Protein AF-A0A423UL91-F1 (afdb_monomer_lite)

pLDDT: mean 79.17, std 18.49, range [29.64, 96.56]

Organism: NCBI:txid1335613

Structure (mmCIF, N/CA/C/O backbone):
data_AF-A0A423UL91-F1
#
_entry.id   AF-A0A423UL91-F1
#
loop_
_atom_site.group_PDB
_atom_site.id
_atom_site.type_symbol
_atom_site.label_atom_id
_atom_site.label_alt_id
_atom_site.label_comp_id
_atom_site.label_asym_id
_atom_site.label_entity_id
_atom_site.label_seq_id
_atom_site.pdbx_PDB_ins_code
_atom_site.Cartn_x
_atom_site.Cartn_y
_atom_site.Cartn_z
_atom_site.occupancy
_atom_site.B_iso_or_equiv
_atom_site.auth_seq_id
_atom_site.auth_comp_id
_atom_site.auth_asym_id
_atom_site.auth_atom_id
_atom_site.pdbx_PDB_model_num
ATOM 1 N N . MET A 1 1 ? -7.892 -17.188 18.163 1.00 61.88 1 MET A N 1
ATOM 2 C CA . MET A 1 1 ? -7.511 -18.584 18.476 1.00 61.88 1 MET A CA 1
ATOM 3 C C . MET A 1 1 ? -8.102 -19.574 17.477 1.00 61.88 1 MET A C 1
ATOM 5 O O . MET A 1 1 ? -7.339 -19.988 16.623 1.00 61.88 1 MET A O 1
ATOM 9 N N . CYS A 1 2 ? -9.412 -19.861 17.445 1.00 72.69 2 CYS A N 1
ATOM 10 C CA . CYS A 1 2 ? -9.978 -20.831 16.480 1.00 72.69 2 CYS A CA 1
ATOM 11 C C . CYS A 1 2 ? -9.651 -20.527 15.004 1.00 72.69 2 CYS A C 1
ATOM 13 O O . CYS A 1 2 ? -9.356 -21.438 14.248 1.00 72.69 2 CYS A O 1
ATOM 15 N N . ILE A 1 3 ? -9.631 -19.248 14.612 1.00 70.00 3 ILE A N 1
ATOM 16 C CA . ILE A 1 3 ? -9.281 -18.826 13.241 1.00 70.00 3 ILE A CA 1
ATOM 17 C C . ILE A 1 3 ? -7.793 -19.054 12.931 1.00 70.00 3 ILE A C 1
ATOM 19 O O . ILE A 1 3 ? -7.460 -19.467 11.831 1.00 70.00 3 ILE A O 1
ATOM 23 N N . TYR A 1 4 ? -6.901 -18.843 13.905 1.00 73.12 4 TYR A N 1
ATOM 24 C CA . TYR A 1 4 ? -5.476 -19.153 13.745 1.00 73.12 4 TYR A CA 1
ATOM 25 C C . TYR A 1 4 ? -5.257 -20.665 13.629 1.00 73.12 4 TYR A C 1
ATOM 27 O O . TYR A 1 4 ? -4.512 -21.114 12.774 1.00 73.12 4 TYR A O 1
ATOM 35 N N . ILE A 1 5 ? -5.972 -21.456 14.434 1.00 76.88 5 ILE A N 1
ATOM 36 C CA . ILE A 1 5 ? -5.947 -22.920 14.333 1.00 76.88 5 ILE A CA 1
ATOM 37 C C . ILE A 1 5 ? -6.467 -23.365 12.958 1.00 76.88 5 ILE A C 1
ATOM 39 O O . ILE A 1 5 ? -5.829 -24.183 12.311 1.00 76.88 5 ILE A O 1
ATOM 43 N N . ALA A 1 6 ? -7.570 -22.789 12.472 1.00 74.75 6 ALA A N 1
ATOM 44 C CA . ALA A 1 6 ? -8.092 -23.072 11.136 1.00 74.75 6 ALA A CA 1
ATOM 45 C C . ALA A 1 6 ? -7.091 -22.700 10.027 1.00 74.75 6 ALA A C 1
ATOM 47 O O . ALA A 1 6 ? -6.915 -23.477 9.095 1.00 74.75 6 ALA A O 1
ATOM 48 N N . HIS A 1 7 ? -6.393 -21.564 10.152 1.00 75.88 7 HIS A N 1
ATOM 49 C CA . HIS A 1 7 ? -5.311 -21.170 9.240 1.00 75.88 7 HIS A CA 1
ATOM 50 C C . HIS A 1 7 ? -4.178 -22.196 9.218 1.00 75.88 7 HIS A C 1
ATOM 52 O O . HIS A 1 7 ? -3.769 -22.626 8.143 1.00 75.88 7 HIS A O 1
ATOM 58 N N . VAL A 1 8 ? -3.704 -22.626 10.391 1.00 79.88 8 VAL A N 1
ATOM 59 C CA . VAL A 1 8 ? -2.646 -23.643 10.514 1.00 79.88 8 VAL A CA 1
ATOM 60 C C . VAL A 1 8 ? -3.086 -24.968 9.888 1.00 79.88 8 VAL A C 1
ATOM 62 O O . VAL A 1 8 ? -2.320 -25.580 9.152 1.00 79.88 8 VAL A O 1
ATOM 65 N N . LEU A 1 9 ? -4.330 -25.391 10.130 1.00 79.25 9 LEU A N 1
ATOM 66 C CA . LEU A 1 9 ? -4.884 -26.617 9.549 1.00 79.25 9 LEU A CA 1
ATOM 67 C C . LEU A 1 9 ? -5.036 -26.528 8.024 1.00 79.25 9 LEU A C 1
ATOM 69 O O . LEU A 1 9 ? -4.831 -27.523 7.339 1.00 79.25 9 LEU A O 1
ATOM 73 N N . TRP A 1 10 ? -5.384 -25.353 7.496 1.00 78.38 10 TRP A N 1
ATOM 74 C CA . TRP A 1 10 ? -5.575 -25.134 6.061 1.00 78.38 10 TRP A CA 1
ATOM 75 C C . TRP A 1 10 ? -4.256 -25.014 5.294 1.00 78.38 10 TRP A C 1
ATOM 77 O O . TRP A 1 10 ? -4.109 -25.572 4.211 1.00 78.38 10 TRP A O 1
ATOM 87 N N . THR A 1 11 ? -3.295 -24.269 5.842 1.00 74.38 11 THR A N 1
ATOM 88 C CA . THR A 1 11 ? -2.022 -23.968 5.169 1.00 74.38 11 THR A CA 1
ATOM 89 C C . THR A 1 11 ? -0.921 -24.979 5.477 1.00 74.38 11 THR A C 1
ATOM 91 O O . THR A 1 11 ? 0.108 -24.979 4.807 1.00 74.38 11 THR A O 1
ATOM 94 N N . GLY A 1 12 ? -1.105 -25.823 6.499 1.00 75.38 12 GLY A N 1
ATOM 95 C CA . GLY A 1 12 ? -0.074 -26.738 6.990 1.00 75.38 12 GLY A CA 1
ATOM 96 C C . GLY A 1 12 ? 1.122 -26.029 7.637 1.00 75.38 12 GLY A C 1
ATOM 97 O O . GLY A 1 12 ? 2.131 -26.672 7.919 1.00 75.38 12 GLY A O 1
ATOM 98 N N . GLY A 1 13 ? 1.035 -24.713 7.864 1.00 75.94 13 GLY A N 1
ATOM 99 C CA . GLY A 1 13 ? 2.128 -23.885 8.357 1.00 75.94 13 GLY A CA 1
ATOM 100 C C . GLY A 1 13 ? 1.708 -22.964 9.499 1.00 75.94 13 GLY A C 1
ATOM 101 O O . GLY A 1 13 ? 0.576 -22.497 9.581 1.00 75.94 13 GLY A O 1
ATOM 102 N N . PHE A 1 14 ? 2.657 -22.671 10.389 1.00 79.69 14 PHE A N 1
ATOM 103 C CA . PHE A 1 14 ? 2.467 -21.712 11.486 1.00 79.69 14 PHE A CA 1
ATOM 104 C C . PHE A 1 14 ? 2.704 -20.258 11.062 1.00 79.69 14 PHE A C 1
ATOM 106 O O . PHE A 1 14 ? 2.400 -19.336 11.815 1.00 79.69 14 PHE A O 1
ATOM 113 N N . ALA A 1 15 ? 3.266 -20.048 9.871 1.00 86.00 15 ALA A N 1
ATOM 114 C CA . ALA A 1 15 ? 3.573 -18.723 9.371 1.00 86.00 15 ALA A CA 1
ATOM 115 C C . ALA A 1 15 ? 2.305 -17.999 8.903 1.00 86.00 15 ALA A C 1
ATOM 117 O O . ALA A 1 15 ? 1.508 -18.536 8.129 1.00 86.00 15 ALA A O 1
ATOM 118 N N . LEU A 1 16 ? 2.128 -16.764 9.367 1.00 87.00 16 LEU A N 1
ATOM 119 C CA . LEU A 1 16 ? 1.079 -15.887 8.867 1.00 87.00 16 LEU A CA 1
ATOM 120 C C . LEU A 1 16 ? 1.549 -15.199 7.593 1.00 87.00 16 LEU A C 1
ATOM 122 O O . LEU A 1 16 ? 2.640 -14.630 7.551 1.00 87.00 16 LEU A O 1
ATOM 126 N N . ASP A 1 17 ? 0.702 -15.215 6.571 1.00 89.44 17 ASP A N 1
ATOM 127 C CA . ASP A 1 17 ? 0.819 -14.303 5.439 1.00 89.44 17 ASP A CA 1
ATOM 128 C C . ASP A 1 17 ? 0.303 -12.894 5.804 1.00 89.44 17 ASP A C 1
ATOM 130 O O . ASP A 1 17 ? -0.285 -12.665 6.868 1.00 89.44 17 ASP A O 1
ATOM 134 N N . VAL A 1 18 ? 0.526 -11.931 4.905 1.00 91.12 18 VAL A N 1
ATOM 135 C CA . VAL A 1 18 ? 0.136 -10.520 5.078 1.00 91.12 18 VAL A CA 1
ATOM 136 C C . VAL A 1 18 ? -1.365 -10.358 5.336 1.00 91.12 18 VAL A C 1
ATOM 138 O O . VAL A 1 18 ? -1.757 -9.611 6.237 1.00 91.12 18 VAL A O 1
ATOM 141 N N . SER A 1 19 ? -2.206 -11.071 4.586 1.00 91.12 19 SER A N 1
ATOM 142 C CA . SER A 1 19 ? -3.665 -10.972 4.683 1.00 91.12 19 SER A CA 1
ATOM 143 C C . SER A 1 19 ? -4.168 -11.580 5.989 1.00 91.12 19 SER A C 1
ATOM 145 O O . SER A 1 19 ? -4.982 -10.977 6.688 1.00 91.12 19 SER A O 1
ATOM 147 N N . SER A 1 20 ? -3.637 -12.742 6.365 1.00 90.25 20 SER A N 1
ATOM 148 C CA . SER A 1 20 ? -3.963 -13.425 7.616 1.00 90.25 20 SER A CA 1
ATOM 149 C C . SER A 1 20 ? -3.543 -12.603 8.836 1.00 90.25 20 SER A C 1
ATOM 151 O O . SER A 1 20 ? -4.322 -12.461 9.782 1.00 90.25 20 SER A O 1
ATOM 153 N N . CYS A 1 21 ? -2.355 -11.986 8.798 1.00 93.31 21 CYS A N 1
ATOM 154 C CA . CYS A 1 21 ? -1.896 -11.056 9.830 1.00 93.31 21 CYS A CA 1
ATOM 155 C C . CYS A 1 21 ? -2.853 -9.860 9.967 1.00 93.31 21 CYS A C 1
ATOM 157 O O . CYS A 1 21 ? -3.345 -9.594 11.065 1.00 93.31 21 CYS A O 1
ATOM 159 N N . PHE A 1 22 ? -3.203 -9.208 8.852 1.00 94.94 22 PHE A N 1
ATOM 160 C CA . PHE A 1 22 ? -4.168 -8.107 8.832 1.00 94.94 22 PHE A CA 1
ATOM 161 C C . PHE A 1 22 ? -5.526 -8.508 9.430 1.00 94.94 22 PHE A C 1
ATOM 163 O O . PHE A 1 22 ? -6.044 -7.820 10.313 1.00 94.94 22 PHE A O 1
ATOM 170 N N . CYS A 1 23 ? -6.097 -9.630 8.986 1.00 93.12 23 CYS A N 1
ATOM 171 C CA . CYS A 1 23 ? -7.409 -10.099 9.426 1.00 93.12 23 CYS A CA 1
ATOM 172 C C . CYS A 1 23 ? -7.435 -10.428 10.923 1.00 93.12 23 CYS A C 1
ATOM 174 O O . CYS A 1 23 ? -8.368 -10.035 11.626 1.00 93.12 23 CYS A O 1
ATOM 176 N N . LEU A 1 24 ? -6.413 -11.119 11.439 1.00 92.38 24 LEU A N 1
ATOM 177 C CA . LEU A 1 24 ? -6.330 -11.449 12.863 1.00 92.38 24 LEU A CA 1
ATOM 178 C C . LEU A 1 24 ? -6.154 -10.193 13.730 1.00 92.38 24 LEU A C 1
ATOM 180 O O . LEU A 1 24 ? -6.837 -10.069 14.748 1.00 92.38 24 LEU A O 1
ATOM 184 N N . SER A 1 25 ? -5.315 -9.241 13.307 1.00 94.00 25 SER A N 1
ATOM 185 C CA . SER A 1 25 ? -5.171 -7.937 13.965 1.00 94.00 25 SER A CA 1
ATOM 186 C C . SER A 1 25 ? -6.475 -7.137 13.966 1.00 94.00 25 SER A C 1
ATOM 188 O O . SER A 1 25 ? -6.860 -6.574 14.992 1.00 94.00 25 SER A O 1
ATOM 190 N N . LEU A 1 26 ? -7.202 -7.124 12.846 1.00 93.25 26 LEU A N 1
ATOM 191 C CA . LEU A 1 26 ? -8.495 -6.452 12.754 1.00 93.25 26 LEU A CA 1
ATOM 192 C C . LEU A 1 26 ? -9.515 -7.072 13.719 1.00 93.25 26 LEU A C 1
ATOM 194 O O . LEU A 1 26 ? -10.191 -6.349 14.449 1.00 93.25 26 LEU A O 1
ATOM 198 N N . LEU A 1 27 ? -9.603 -8.404 13.761 1.00 90.75 27 LEU A N 1
ATOM 199 C CA . LEU A 1 27 ? -10.503 -9.133 14.660 1.00 90.75 27 LEU A CA 1
ATOM 200 C C . LEU A 1 27 ? -10.192 -8.886 16.137 1.00 90.75 27 LEU A C 1
ATOM 202 O O . LEU A 1 27 ? -11.117 -8.770 16.943 1.00 90.75 27 LEU A O 1
ATOM 206 N N . LEU A 1 28 ? -8.909 -8.790 16.489 1.00 90.69 28 LEU A N 1
ATOM 207 C CA . LEU A 1 28 ? -8.480 -8.415 17.833 1.00 90.69 28 LEU A CA 1
ATOM 208 C C . LEU A 1 28 ? -9.007 -7.022 18.210 1.00 90.69 28 LEU A C 1
ATOM 210 O O . LEU A 1 28 ? -9.570 -6.851 19.286 1.00 90.69 28 LEU A O 1
ATOM 214 N N . LEU A 1 29 ? -8.874 -6.041 17.313 1.00 89.38 29 LEU A N 1
ATOM 215 C CA . LEU A 1 29 ? -9.295 -4.658 17.567 1.00 89.38 29 LEU A CA 1
ATOM 216 C C . LEU A 1 29 ? -10.815 -4.445 17.473 1.00 89.38 29 LEU A C 1
ATOM 218 O O . LEU A 1 29 ? -11.324 -3.461 18.004 1.00 89.38 29 LEU A O 1
ATOM 222 N N . LEU A 1 30 ? -11.544 -5.344 16.806 1.00 86.88 30 LEU A N 1
ATOM 223 C CA . LEU A 1 30 ? -13.009 -5.330 16.723 1.00 86.88 30 LEU A CA 1
ATOM 224 C C . LEU A 1 30 ? -13.690 -5.749 18.033 1.00 86.88 30 LEU A C 1
ATOM 226 O O . LEU A 1 30 ? -14.832 -5.354 18.294 1.00 86.88 30 LEU A O 1
ATOM 230 N N . LYS A 1 31 ? -13.038 -6.590 18.842 1.00 73.56 31 LYS A N 1
ATOM 231 C CA . LYS A 1 31 ? -13.633 -7.118 20.071 1.00 73.56 31 LYS A CA 1
ATOM 232 C C . LYS A 1 31 ? -13.771 -6.030 21.137 1.00 73.56 31 LYS A C 1
ATOM 234 O O . LYS A 1 31 ? -12.844 -5.280 21.422 1.00 73.56 31 LYS A O 1
ATOM 239 N N . LYS A 1 32 ? -14.929 -6.016 21.809 1.00 63.62 32 LYS A N 1
ATOM 240 C CA . LYS A 1 32 ? -15.092 -5.286 23.074 1.00 63.62 32 LYS A CA 1
ATOM 241 C C . LYS A 1 32 ? -14.195 -5.940 24.121 1.00 63.62 32 LYS A C 1
ATOM 243 O O . LYS A 1 32 ? -14.393 -7.125 24.398 1.00 63.62 32 LYS A O 1
ATOM 248 N N . ARG A 1 33 ? -13.289 -5.161 24.723 1.00 65.44 33 ARG A N 1
ATOM 249 C CA . ARG A 1 33 ? -12.325 -5.575 25.766 1.00 65.44 33 ARG A CA 1
ATOM 250 C C . ARG A 1 33 ? -13.000 -5.985 27.077 1.00 65.44 33 ARG A C 1
ATOM 252 O O . ARG A 1 33 ? -12.859 -5.332 28.103 1.00 65.44 33 ARG A O 1
ATOM 259 N N . LYS A 1 34 ? -13.807 -7.040 27.043 1.00 64.25 34 LYS A N 1
ATOM 260 C CA . LYS A 1 34 ? -14.423 -7.631 28.236 1.00 64.25 34 LYS A CA 1
ATOM 261 C C . LYS A 1 34 ? -13.565 -8.753 28.828 1.00 64.25 34 LYS A C 1
ATOM 263 O O . LYS A 1 34 ? -13.846 -9.183 29.937 1.00 64.25 34 LYS A O 1
ATOM 268 N N . GLN A 1 35 ? -12.566 -9.248 28.092 1.00 75.25 35 GLN A N 1
ATOM 269 C CA . GLN A 1 35 ? -11.741 -10.402 28.463 1.00 75.25 35 GLN A CA 1
ATOM 270 C C . GLN A 1 35 ? -10.252 -10.091 28.249 1.00 75.25 35 GLN A C 1
ATOM 272 O O . GLN A 1 35 ? -9.614 -10.651 27.359 1.00 75.25 35 GLN A O 1
ATOM 277 N N . GLU A 1 36 ? -9.697 -9.206 29.080 1.00 79.25 36 GLU A N 1
ATOM 278 C CA . GLU A 1 36 ? -8.341 -8.656 28.915 1.00 79.25 36 GLU A CA 1
ATOM 279 C C . GLU A 1 36 ? -7.250 -9.727 28.758 1.00 79.25 36 GLU A C 1
ATOM 281 O O . GLU A 1 36 ? -6.373 -9.591 27.910 1.00 79.25 36 GLU A O 1
ATOM 286 N N . VAL A 1 37 ? -7.334 -10.834 29.505 1.00 84.56 37 VAL A N 1
ATOM 287 C CA . VAL A 1 37 ? -6.361 -11.939 29.419 1.00 84.56 37 VAL A CA 1
ATOM 288 C C . VAL A 1 37 ? -6.394 -12.621 28.048 1.00 84.56 37 VAL A C 1
ATOM 290 O O . VAL A 1 37 ? -5.350 -12.889 27.459 1.00 84.56 37 VAL A O 1
ATOM 293 N N . ILE A 1 38 ? -7.587 -12.885 27.510 1.00 85.62 38 ILE A N 1
ATOM 294 C CA . ILE A 1 38 ? -7.747 -13.537 26.203 1.00 85.62 38 ILE A CA 1
ATOM 295 C C . ILE A 1 38 ? -7.292 -12.597 25.084 1.00 85.62 38 ILE A C 1
ATOM 297 O O . ILE A 1 38 ? -6.668 -13.048 24.123 1.00 85.62 38 ILE A O 1
ATOM 301 N N . ASP A 1 39 ? -7.572 -11.301 25.215 1.00 87.31 39 ASP A N 1
ATOM 302 C CA . ASP A 1 39 ? -7.162 -10.290 24.242 1.00 87.31 39 ASP A CA 1
ATOM 303 C C . ASP A 1 39 ? -5.632 -10.110 24.238 1.00 87.31 39 ASP A C 1
ATOM 305 O O . ASP A 1 39 ? -5.033 -10.047 23.165 1.00 87.31 39 ASP A O 1
ATOM 309 N N . LEU A 1 40 ? -4.976 -10.143 25.405 1.00 89.38 40 LEU A N 1
ATOM 310 C CA . LEU A 1 40 ? -3.510 -10.131 25.516 1.00 89.38 40 LEU A CA 1
ATOM 311 C C . LEU A 1 40 ? -2.865 -11.399 24.946 1.00 89.38 40 LEU A C 1
ATOM 313 O O . LEU A 1 40 ? -1.868 -11.307 24.232 1.00 89.38 40 LEU A O 1
ATOM 317 N N . LEU A 1 41 ? -3.439 -12.578 25.205 1.00 89.19 41 LEU A N 1
ATOM 318 C CA . LEU A 1 41 ? -2.974 -13.826 24.593 1.00 89.19 41 LEU A CA 1
ATOM 319 C C . LEU A 1 41 ? -3.116 -13.779 23.069 1.00 89.19 41 LEU A C 1
ATOM 321 O O . LEU A 1 41 ? -2.213 -14.195 22.344 1.00 89.19 41 LEU A O 1
ATOM 325 N N . PHE A 1 42 ? -4.232 -13.248 22.566 1.00 90.25 42 PHE A N 1
ATOM 326 C CA . PHE A 1 42 ? -4.447 -13.130 21.130 1.00 90.25 42 PHE A CA 1
ATOM 327 C C . PHE A 1 42 ? -3.507 -12.094 20.495 1.00 90.25 42 PHE A C 1
ATOM 329 O O . PHE A 1 42 ? -2.950 -12.361 19.431 1.00 90.25 42 PHE A O 1
ATOM 336 N N . LEU A 1 43 ? -3.244 -10.973 21.172 1.00 91.94 43 LEU A N 1
ATOM 337 C CA . LEU A 1 43 ? -2.198 -10.031 20.778 1.00 91.94 43 LEU A CA 1
ATOM 338 C C . LEU A 1 43 ? -0.829 -10.721 20.715 1.00 91.94 43 LEU A C 1
ATOM 340 O O . LEU A 1 43 ? -0.132 -10.575 19.717 1.00 91.94 43 LEU A O 1
ATOM 344 N N . GLY A 1 44 ? -0.475 -11.526 21.720 1.00 90.38 44 GLY A N 1
ATOM 345 C CA . GLY A 1 44 ? 0.758 -12.315 21.723 1.00 90.38 44 GLY A CA 1
ATOM 346 C C . GLY A 1 44 ? 0.877 -13.222 20.494 1.00 90.38 44 GLY A C 1
ATOM 347 O O . GLY A 1 44 ? 1.898 -13.202 19.814 1.00 90.38 44 GLY A O 1
ATOM 348 N N . VAL A 1 45 ? -0.188 -13.946 20.136 1.00 89.56 45 VAL A N 1
ATOM 349 C CA . VAL A 1 45 ? -0.212 -14.779 18.916 1.00 89.56 45 VAL A CA 1
ATOM 350 C C . VAL A 1 45 ? 0.017 -13.939 17.656 1.00 89.56 45 VAL A C 1
ATOM 352 O O . VAL A 1 45 ? 0.796 -14.325 16.789 1.00 89.56 45 VAL A O 1
ATOM 355 N N . VAL A 1 46 ? -0.628 -12.777 17.544 1.00 91.69 46 VAL A N 1
ATOM 356 C CA . VAL A 1 46 ? -0.442 -11.883 16.392 1.00 91.69 46 VAL A CA 1
ATOM 357 C C . VAL A 1 46 ? 1.004 -11.386 16.310 1.00 91.69 46 VAL A C 1
ATOM 359 O O . VAL A 1 46 ? 1.593 -11.436 15.233 1.00 91.69 46 VAL A O 1
ATOM 362 N N . LEU A 1 47 ? 1.595 -10.951 17.426 1.00 93.06 47 LEU A N 1
ATOM 363 C CA . LEU A 1 47 ? 2.940 -10.370 17.453 1.00 93.06 47 LEU A CA 1
ATOM 364 C C . LEU A 1 47 ? 4.052 -11.400 17.230 1.00 93.06 47 LEU A C 1
ATOM 366 O O . LEU A 1 47 ? 5.011 -11.095 16.528 1.00 93.06 47 LEU A O 1
ATOM 370 N N . PHE A 1 48 ? 3.919 -12.597 17.806 1.00 90.25 48 PHE A N 1
ATOM 371 C CA . PHE A 1 48 ? 4.987 -13.604 17.840 1.00 90.25 48 PHE A CA 1
ATOM 372 C C . PHE A 1 48 ? 4.787 -14.771 16.868 1.00 90.25 48 PHE A C 1
ATOM 374 O O . PHE A 1 48 ? 5.639 -15.653 16.785 1.00 90.25 48 PHE A O 1
ATOM 381 N N . SER A 1 49 ? 3.680 -14.797 16.123 1.00 89.62 49 SER A N 1
ATOM 382 C CA . SER A 1 49 ? 3.512 -15.751 15.022 1.00 89.62 49 SER A CA 1
ATOM 383 C C . SER A 1 49 ? 4.628 -15.591 13.977 1.00 89.62 49 SER A C 1
ATOM 385 O O . SER A 1 49 ? 4.962 -14.454 13.620 1.00 89.62 49 SER A O 1
ATOM 387 N N . PRO A 1 50 ? 5.181 -16.699 13.447 1.00 88.25 50 PRO A N 1
ATOM 388 C CA . PRO A 1 50 ? 6.170 -16.644 12.378 1.00 88.25 50 PRO A CA 1
ATOM 389 C C . PRO A 1 50 ? 5.660 -15.856 11.165 1.00 88.25 50 PRO A C 1
ATOM 391 O O . PRO A 1 50 ? 4.475 -15.906 10.826 1.00 88.25 50 PRO A O 1
ATOM 394 N N . MET A 1 51 ? 6.556 -15.124 10.505 1.00 87.81 51 MET A N 1
ATOM 395 C CA . MET A 1 51 ? 6.230 -14.362 9.299 1.00 87.81 51 MET A CA 1
ATOM 396 C C . MET A 1 51 ? 6.462 -15.229 8.066 1.00 87.81 51 MET A C 1
ATOM 398 O O . MET A 1 51 ? 7.537 -15.806 7.916 1.00 87.81 51 MET A O 1
ATOM 402 N N . ALA A 1 52 ? 5.466 -15.334 7.186 1.00 83.38 52 ALA A N 1
ATOM 403 C CA . ALA A 1 52 ? 5.664 -15.976 5.889 1.00 83.38 52 ALA A CA 1
ATOM 404 C C . ALA A 1 52 ? 6.641 -15.170 5.014 1.00 83.38 52 ALA A C 1
ATOM 406 O O . ALA A 1 52 ? 6.666 -13.937 5.079 1.00 83.38 52 ALA A O 1
ATOM 407 N N . VAL A 1 53 ? 7.407 -15.882 4.182 1.00 77.44 53 VAL A N 1
ATOM 408 C CA . VAL A 1 53 ? 8.419 -15.296 3.292 1.00 77.44 53 VAL A CA 1
ATOM 409 C C . VAL A 1 53 ? 7.773 -14.377 2.251 1.00 77.44 53 VAL A C 1
ATOM 411 O O . VAL A 1 53 ? 6.735 -14.716 1.683 1.00 77.44 53 VAL A O 1
ATOM 414 N N . GLY A 1 54 ? 8.402 -13.232 1.970 1.00 70.25 54 GLY A N 1
ATOM 415 C CA . GLY A 1 54 ? 7.998 -12.316 0.894 1.00 70.25 54 GLY A CA 1
ATOM 416 C C . GLY A 1 54 ? 7.067 -11.173 1.317 1.00 70.25 54 GLY A C 1
ATOM 417 O O . GLY A 1 54 ? 6.566 -10.439 0.463 1.00 70.25 54 GLY A O 1
ATOM 418 N N . GLY A 1 55 ? 6.850 -10.995 2.621 1.00 78.88 55 GLY A N 1
ATOM 419 C CA . GLY A 1 55 ? 6.035 -9.919 3.189 1.00 78.88 55 GLY A CA 1
ATOM 420 C C . GLY A 1 55 ? 6.467 -9.491 4.590 1.00 78.88 55 GLY A C 1
ATOM 421 O O . GLY A 1 55 ? 5.698 -8.834 5.283 1.00 78.88 55 GLY A O 1
ATOM 422 N N . GLU A 1 56 ? 7.668 -9.861 5.021 1.00 85.62 56 GLU A N 1
ATOM 423 C CA . GLU A 1 56 ? 8.184 -9.727 6.383 1.00 85.62 56 GLU A CA 1
ATOM 424 C C . GLU A 1 56 ? 8.077 -8.279 6.876 1.00 85.62 56 GLU A C 1
ATOM 426 O O . GLU A 1 56 ? 7.460 -8.013 7.907 1.00 85.62 56 GLU A O 1
ATOM 431 N N . MET A 1 57 ? 8.573 -7.322 6.083 1.00 85.38 57 MET A N 1
ATOM 432 C CA . MET A 1 57 ? 8.508 -5.892 6.408 1.00 85.38 57 MET A CA 1
ATOM 433 C C . MET A 1 57 ? 7.070 -5.370 6.481 1.00 85.38 57 MET A C 1
ATOM 435 O O . MET A 1 57 ? 6.718 -4.640 7.410 1.00 85.38 57 MET A O 1
ATOM 439 N N . THR A 1 58 ? 6.209 -5.770 5.540 1.00 91.25 58 THR A N 1
ATOM 440 C CA . THR A 1 58 ? 4.791 -5.388 5.552 1.00 91.25 58 THR A CA 1
ATOM 441 C C . THR A 1 58 ? 4.098 -5.937 6.795 1.00 91.25 58 THR A C 1
ATOM 443 O O . THR A 1 58 ? 3.375 -5.209 7.471 1.00 91.25 58 THR A O 1
ATOM 446 N N . GLN A 1 59 ? 4.340 -7.200 7.145 1.00 92.38 59 GLN A N 1
ATOM 447 C CA . GLN A 1 59 ? 3.723 -7.795 8.320 1.00 92.38 59 GLN A CA 1
ATOM 448 C C . GLN A 1 59 ? 4.270 -7.207 9.626 1.00 92.38 59 GLN A C 1
ATOM 450 O O . GLN A 1 59 ? 3.508 -7.022 10.573 1.00 92.38 59 GLN A O 1
ATOM 455 N N . ALA A 1 60 ? 5.566 -6.892 9.703 1.00 92.56 60 ALA A N 1
ATOM 456 C CA . ALA A 1 60 ? 6.146 -6.192 10.846 1.00 92.56 60 ALA A CA 1
ATOM 457 C C . ALA A 1 60 ? 5.481 -4.820 11.047 1.00 92.56 60 ALA A C 1
ATOM 459 O O . ALA A 1 60 ? 5.080 -4.482 12.163 1.00 92.56 60 ALA A O 1
ATOM 460 N N . ALA A 1 61 ? 5.265 -4.073 9.961 1.00 94.06 61 ALA A N 1
ATOM 461 C CA . ALA A 1 61 ? 4.554 -2.800 10.001 1.00 94.06 61 ALA A CA 1
ATOM 462 C C . ALA A 1 61 ? 3.088 -2.964 10.446 1.00 94.06 61 ALA A C 1
ATOM 464 O O . ALA A 1 61 ? 2.637 -2.229 11.323 1.00 94.06 61 ALA A O 1
ATOM 465 N N . ILE A 1 62 ? 2.356 -3.961 9.931 1.00 95.62 62 ILE A N 1
ATOM 466 C CA . ILE A 1 62 ? 0.977 -4.257 10.369 1.00 95.62 62 ILE A CA 1
ATOM 467 C C . ILE A 1 62 ? 0.937 -4.584 11.867 1.00 95.62 62 ILE A C 1
ATOM 469 O O . ILE A 1 62 ? 0.090 -4.053 12.588 1.00 95.62 62 ILE A O 1
ATOM 473 N N . ARG A 1 63 ? 1.861 -5.418 12.363 1.00 95.44 63 ARG A N 1
ATOM 474 C CA . ARG A 1 63 ? 1.967 -5.759 13.792 1.00 95.44 63 ARG A CA 1
ATOM 475 C C . ARG A 1 63 ? 2.238 -4.522 14.647 1.00 95.44 63 ARG A C 1
ATOM 477 O O . ARG A 1 63 ? 1.598 -4.362 15.684 1.00 95.44 63 ARG A O 1
ATOM 484 N N . LEU A 1 64 ? 3.113 -3.623 14.195 1.00 95.50 64 LEU A N 1
ATOM 485 C CA . LEU A 1 64 ? 3.389 -2.360 14.880 1.00 95.50 64 LEU A CA 1
ATOM 486 C C . LEU A 1 64 ? 2.152 -1.452 14.925 1.00 95.50 64 LEU A C 1
ATOM 488 O O . LEU A 1 64 ? 1.802 -0.943 15.988 1.00 95.50 64 LEU A O 1
ATOM 492 N N . VAL A 1 65 ? 1.446 -1.285 13.804 1.00 95.12 65 VAL A N 1
ATOM 493 C CA . VAL A 1 65 ? 0.206 -0.493 13.756 1.00 95.12 65 VAL A CA 1
ATOM 494 C C . VAL A 1 65 ? -0.861 -1.122 14.659 1.00 95.12 65 VAL A C 1
ATOM 496 O O . VAL A 1 65 ? -1.506 -0.415 15.432 1.00 95.12 65 VAL A O 1
ATOM 499 N N . CYS A 1 66 ? -1.002 -2.451 14.641 1.00 94.75 66 CYS A N 1
ATOM 500 C CA . CYS A 1 66 ? -1.889 -3.186 15.542 1.00 94.75 66 CYS A CA 1
ATOM 501 C C . CYS A 1 66 ? -1.550 -2.904 17.011 1.00 94.75 66 CYS A C 1
ATOM 503 O O . CYS A 1 66 ? -2.447 -2.597 17.794 1.00 94.75 66 CYS A O 1
ATOM 505 N N . LEU A 1 67 ? -0.268 -2.964 17.381 1.00 94.56 67 LEU A N 1
ATOM 506 C CA . LEU A 1 67 ? 0.210 -2.695 18.737 1.00 94.56 67 LEU A CA 1
ATOM 507 C C . LEU A 1 67 ? -0.133 -1.270 19.188 1.00 94.56 67 LEU A C 1
ATOM 509 O O . LEU A 1 67 ? -0.677 -1.069 20.275 1.00 94.56 67 LEU A O 1
ATOM 513 N N . VAL A 1 68 ? 0.132 -0.283 18.327 1.00 93.38 68 VAL A N 1
ATOM 514 C CA . VAL A 1 68 ? -0.172 1.129 18.592 1.00 93.38 68 VAL A CA 1
ATOM 515 C C . VAL A 1 68 ? -1.670 1.325 18.818 1.00 93.38 68 VAL A C 1
ATOM 517 O O . VAL A 1 68 ? -2.056 1.904 19.830 1.00 93.38 68 VAL A O 1
ATOM 520 N N . PHE A 1 69 ? -2.532 0.807 17.940 1.00 91.25 69 PHE A N 1
ATOM 521 C CA . PHE A 1 69 ? -3.987 0.954 18.088 1.00 91.25 69 PHE A CA 1
ATOM 522 C C . PHE A 1 69 ? -4.574 0.109 19.228 1.00 91.25 69 PHE A C 1
ATOM 524 O O . PHE A 1 69 ? -5.596 0.488 19.816 1.00 91.25 69 PHE A O 1
ATOM 531 N N . TYR A 1 70 ? -3.911 -0.987 19.604 1.00 90.38 70 TYR A N 1
ATOM 532 C CA . TYR A 1 70 ? -4.264 -1.762 20.788 1.00 90.38 70 TYR A CA 1
ATOM 533 C C . TYR A 1 70 ? -4.049 -0.947 22.073 1.00 90.38 70 TYR A C 1
ATOM 535 O O . TYR A 1 70 ? -4.937 -0.897 22.924 1.00 90.38 70 TYR A O 1
ATOM 543 N N . PHE A 1 71 ? -2.931 -0.235 22.224 1.00 89.25 71 PHE A N 1
ATOM 544 C CA . PHE A 1 71 ? -2.675 0.542 23.446 1.00 89.25 71 PHE A CA 1
ATOM 545 C C . PHE A 1 71 ? -3.242 1.959 23.413 1.00 89.25 71 PHE A C 1
ATOM 547 O O . PHE A 1 71 ? -3.871 2.402 24.375 1.00 89.25 71 PHE A O 1
ATOM 554 N N . ALA A 1 72 ? -3.054 2.678 22.311 1.00 83.88 72 ALA A N 1
ATOM 555 C CA . ALA A 1 72 ? -3.397 4.090 22.228 1.00 83.88 72 ALA A CA 1
ATOM 556 C C . ALA A 1 72 ? -4.908 4.340 22.100 1.00 83.88 72 ALA A C 1
ATOM 558 O O . ALA A 1 72 ? -5.358 5.455 22.380 1.00 83.88 72 ALA A O 1
ATOM 559 N N . LYS A 1 73 ? -5.679 3.300 21.738 1.00 74.81 73 LYS A N 1
ATOM 560 C CA . LYS A 1 73 ? -7.114 3.363 21.411 1.00 74.81 73 LYS A CA 1
ATOM 561 C C . LYS A 1 73 ? -7.378 4.334 20.248 1.00 74.81 73 LYS A C 1
ATOM 563 O O . LYS A 1 73 ? -6.449 4.850 19.630 1.00 74.81 73 LYS A O 1
ATOM 568 N N . SER A 1 74 ? -8.646 4.589 19.918 1.00 68.94 74 SER A N 1
ATOM 569 C CA . SER A 1 74 ? -9.039 5.488 18.819 1.00 68.94 74 SER A CA 1
ATOM 570 C C . SER A 1 74 ? -8.826 6.980 19.129 1.00 68.94 74 SER A C 1
ATOM 572 O O . SER A 1 74 ? -9.709 7.811 18.896 1.00 68.94 74 SER A O 1
ATOM 574 N N . LYS A 1 75 ? -7.658 7.352 19.655 1.00 79.50 75 LYS A N 1
ATOM 575 C CA . LYS A 1 75 ? -7.278 8.757 19.788 1.00 79.50 75 LYS A CA 1
ATOM 576 C C . LYS A 1 75 ? -7.109 9.348 18.395 1.00 79.50 75 LYS A C 1
ATOM 578 O O . LYS A 1 75 ? -6.334 8.844 17.585 1.00 79.50 75 LYS A O 1
ATOM 583 N N . GLU A 1 76 ? -7.814 10.440 18.136 1.00 80.81 76 GLU A N 1
ATOM 584 C CA . GLU A 1 76 ? -7.817 11.114 16.837 1.00 80.81 76 GLU A CA 1
ATOM 585 C C . GLU A 1 76 ? -6.397 11.475 16.366 1.00 80.81 76 GLU A C 1
ATOM 587 O O . GLU A 1 76 ? -6.051 11.216 15.213 1.00 80.81 76 GLU A O 1
ATOM 592 N N . ASN A 1 77 ? -5.545 11.935 17.290 1.00 86.19 77 ASN A N 1
ATOM 593 C CA . ASN A 1 77 ? -4.140 12.260 17.027 1.00 86.19 77 ASN A CA 1
ATOM 594 C C . ASN A 1 77 ? -3.324 11.057 16.533 1.00 86.19 77 ASN A C 1
ATOM 596 O O . ASN A 1 77 ? -2.507 11.211 15.635 1.00 86.19 77 ASN A O 1
ATOM 600 N N . VAL A 1 78 ? -3.554 9.856 17.078 1.00 88.75 78 VAL A N 1
ATOM 601 C CA . VAL A 1 78 ? -2.806 8.641 16.696 1.00 88.75 78 VAL A CA 1
ATOM 602 C C . VAL A 1 78 ? -3.075 8.289 15.242 1.00 88.75 78 VAL A C 1
ATOM 604 O O . VAL A 1 78 ? -2.153 7.960 14.502 1.00 88.75 78 VAL A O 1
ATOM 607 N N . PHE A 1 79 ? -4.327 8.416 14.807 1.00 89.19 79 PHE A N 1
ATOM 608 C CA . PHE A 1 79 ? -4.656 8.225 13.404 1.00 89.19 79 PHE A CA 1
ATOM 609 C C . PHE A 1 79 ? -4.049 9.313 12.519 1.00 89.19 79 PHE A C 1
ATOM 611 O O . PHE A 1 79 ? -3.521 8.977 11.468 1.00 89.19 79 PHE A O 1
ATOM 618 N N . HIS A 1 80 ? -4.069 10.588 12.922 1.00 89.94 80 HIS A N 1
ATOM 619 C CA . HIS A 1 80 ? -3.429 11.647 12.131 1.00 89.94 80 HIS A CA 1
ATOM 620 C C . HIS A 1 80 ? -1.923 11.418 11.977 1.00 89.94 80 HIS A C 1
ATOM 622 O O . HIS A 1 80 ? -1.417 11.504 10.861 1.00 89.94 80 HIS A O 1
ATOM 628 N N . TYR A 1 81 ? -1.225 11.043 13.052 1.00 91.56 81 TYR A N 1
ATOM 629 C CA . TYR A 1 81 ? 0.188 10.669 12.975 1.00 91.56 81 TYR A CA 1
ATOM 630 C C . TYR A 1 81 ? 0.410 9.431 12.107 1.00 91.56 81 TYR A C 1
ATOM 632 O O . TYR A 1 81 ? 1.336 9.417 11.304 1.00 91.56 81 TYR A O 1
ATOM 640 N N . GLY A 1 82 ? -0.456 8.419 12.208 1.00 92.44 82 GLY A N 1
ATOM 641 C CA . GLY A 1 82 ? -0.390 7.230 11.360 1.00 92.44 82 GLY A CA 1
ATOM 642 C C . GLY A 1 82 ? -0.590 7.545 9.875 1.00 92.44 82 GLY A C 1
ATOM 643 O O . GLY A 1 82 ? 0.190 7.095 9.043 1.00 92.44 82 GLY A O 1
ATOM 644 N N . MET A 1 83 ? -1.580 8.372 9.535 1.00 93.06 83 MET A N 1
ATOM 645 C CA . MET A 1 83 ? -1.822 8.827 8.162 1.00 93.06 83 MET A CA 1
ATOM 646 C C . MET A 1 83 ? -0.668 9.680 7.633 1.00 93.06 83 MET A C 1
ATOM 648 O O . MET A 1 83 ? -0.263 9.511 6.486 1.00 93.06 83 MET A O 1
ATOM 652 N N . PHE A 1 84 ? -0.114 10.566 8.465 1.00 93.25 84 PHE A N 1
ATOM 653 C CA . PHE A 1 84 ? 1.066 11.352 8.113 1.00 93.25 84 PHE A CA 1
ATOM 654 C C . PHE A 1 84 ? 2.283 10.456 7.859 1.00 93.25 84 PHE A C 1
ATOM 656 O O . PHE A 1 84 ? 2.966 10.633 6.856 1.00 93.25 84 PHE A O 1
ATOM 663 N N . ALA A 1 85 ? 2.520 9.457 8.714 1.00 93.56 85 ALA A N 1
ATOM 664 C CA . ALA A 1 85 ? 3.600 8.492 8.536 1.00 93.56 85 ALA A CA 1
ATOM 665 C C . ALA A 1 85 ? 3.437 7.693 7.235 1.00 93.56 85 ALA A C 1
ATOM 667 O O . ALA A 1 85 ? 4.397 7.548 6.486 1.00 93.56 85 ALA A O 1
ATOM 668 N N . VAL A 1 86 ? 2.221 7.235 6.921 1.00 94.38 86 VAL A N 1
ATOM 669 C CA . VAL A 1 86 ? 1.925 6.571 5.642 1.00 94.38 86 VAL A CA 1
ATOM 670 C C . VAL A 1 86 ? 2.201 7.498 4.462 1.00 94.38 86 VAL A C 1
ATOM 672 O O . VAL A 1 86 ? 2.852 7.083 3.512 1.00 94.38 86 VAL A O 1
ATOM 675 N N . LEU A 1 87 ? 1.756 8.754 4.517 1.00 94.06 87 LEU A N 1
ATOM 676 C CA . LEU A 1 87 ? 2.009 9.715 3.444 1.00 94.06 87 LEU A CA 1
ATOM 677 C C . LEU A 1 87 ? 3.510 9.976 3.259 1.00 94.06 87 LEU A C 1
ATOM 679 O O . LEU A 1 87 ? 3.987 10.016 2.129 1.00 94.06 87 LEU A O 1
ATOM 683 N N . ALA A 1 88 ? 4.257 10.102 4.357 1.00 94.69 88 ALA A N 1
ATOM 684 C CA . ALA A 1 88 ? 5.707 10.245 4.325 1.00 94.69 88 ALA A CA 1
ATOM 685 C C . ALA A 1 88 ? 6.386 9.015 3.700 1.00 94.69 88 ALA A C 1
ATOM 687 O O . ALA A 1 88 ? 7.290 9.181 2.888 1.00 94.69 88 ALA A O 1
ATOM 688 N N . ILE A 1 89 ? 5.918 7.799 4.014 1.00 94.25 89 ILE A N 1
ATOM 689 C CA . ILE A 1 89 ? 6.392 6.557 3.383 1.00 94.25 89 ILE A CA 1
ATOM 690 C C . ILE A 1 89 ? 6.107 6.574 1.880 1.00 94.25 89 ILE A C 1
ATOM 692 O O . ILE A 1 89 ? 7.009 6.294 1.098 1.00 94.25 89 ILE A O 1
ATOM 696 N N . VAL A 1 90 ? 4.889 6.943 1.466 1.00 94.31 90 VAL A N 1
ATOM 697 C CA . VAL A 1 90 ? 4.534 7.027 0.042 1.00 94.31 90 VAL A CA 1
ATOM 698 C C . VAL A 1 90 ? 5.455 8.005 -0.677 1.00 94.31 90 VAL A C 1
ATOM 700 O O . VAL A 1 90 ? 6.041 7.640 -1.687 1.00 94.31 90 VAL A O 1
ATOM 703 N N . ILE A 1 91 ? 5.643 9.215 -0.143 1.00 94.06 91 ILE A N 1
ATOM 704 C CA . ILE A 1 91 ? 6.556 10.212 -0.720 1.00 94.06 91 ILE A CA 1
ATOM 705 C C . ILE A 1 91 ? 7.987 9.663 -0.781 1.00 94.06 91 ILE A C 1
ATOM 707 O O . ILE A 1 91 ? 8.652 9.796 -1.806 1.00 94.06 91 ILE A O 1
ATOM 711 N N . ALA A 1 92 ? 8.450 8.998 0.280 1.00 93.88 92 ALA A N 1
ATOM 712 C CA . ALA A 1 92 ? 9.766 8.376 0.302 1.00 93.88 92 ALA A CA 1
ATOM 713 C C . ALA A 1 92 ? 9.918 7.325 -0.806 1.00 93.88 92 ALA A C 1
ATOM 715 O O . ALA A 1 92 ? 10.962 7.302 -1.445 1.00 93.88 92 ALA A O 1
ATOM 716 N N . CYS A 1 93 ? 8.891 6.527 -1.120 1.00 93.81 93 CYS A N 1
ATOM 717 C CA . CYS A 1 93 ? 8.939 5.568 -2.229 1.00 93.81 93 CYS A CA 1
ATOM 718 C C . CYS A 1 93 ? 9.202 6.217 -3.601 1.00 93.81 93 CYS A C 1
ATOM 720 O O . CYS A 1 93 ? 9.780 5.556 -4.455 1.00 93.81 93 CYS A O 1
ATOM 722 N N . PHE A 1 94 ? 8.834 7.486 -3.814 1.00 94.81 94 PHE A N 1
ATOM 723 C CA . PHE A 1 94 ? 9.143 8.220 -5.053 1.00 94.81 94 PHE A CA 1
ATOM 724 C C . PHE A 1 94 ? 10.554 8.825 -5.069 1.00 94.81 94 PHE A C 1
ATOM 726 O O . PHE A 1 94 ? 11.077 9.127 -6.136 1.00 94.81 94 PHE A O 1
ATOM 733 N N . ILE A 1 95 ? 11.170 9.024 -3.901 1.00 94.50 95 ILE A N 1
ATOM 734 C CA . ILE A 1 95 ? 12.470 9.700 -3.762 1.00 94.50 95 ILE A CA 1
ATOM 735 C C . ILE A 1 95 ? 13.605 8.685 -3.615 1.00 94.50 95 ILE A C 1
ATOM 737 O O . ILE A 1 95 ? 14.633 8.796 -4.280 1.00 94.50 95 ILE A O 1
ATOM 741 N N . VAL A 1 96 ? 13.404 7.685 -2.752 1.00 92.56 96 VAL A N 1
ATOM 742 C CA . VAL A 1 96 ? 14.353 6.613 -2.425 1.00 92.56 96 VAL A CA 1
ATOM 743 C C . VAL A 1 96 ? 14.976 6.009 -3.686 1.00 92.56 96 VAL A C 1
ATOM 745 O O . VAL A 1 96 ? 16.197 5.975 -3.721 1.00 92.56 96 VAL A O 1
ATOM 748 N N . PRO A 1 97 ? 14.239 5.633 -4.753 1.00 92.38 97 PRO A N 1
ATOM 749 C CA . PRO A 1 97 ? 14.825 5.026 -5.957 1.00 92.38 97 PRO A CA 1
ATOM 750 C C . PRO A 1 97 ? 15.964 5.804 -6.630 1.00 92.38 97 PRO A C 1
ATOM 752 O O . PRO A 1 97 ? 16.780 5.207 -7.331 1.00 92.38 97 PRO A O 1
ATOM 755 N N . PHE A 1 98 ? 16.057 7.113 -6.397 1.00 91.88 98 PHE A N 1
ATOM 756 C CA . PHE A 1 98 ? 17.101 7.974 -6.952 1.00 91.88 98 PHE A CA 1
ATOM 757 C C . PHE A 1 98 ? 18.295 8.189 -6.014 1.00 91.88 98 PHE A C 1
ATOM 759 O O . PHE A 1 98 ? 19.280 8.814 -6.407 1.00 91.88 98 PHE A O 1
ATOM 766 N N . ALA A 1 99 ? 18.234 7.685 -4.781 1.00 88.88 99 ALA A N 1
ATOM 767 C CA . ALA A 1 99 ? 19.321 7.808 -3.825 1.00 88.88 99 ALA A CA 1
ATOM 768 C C . ALA A 1 99 ? 20.456 6.800 -4.120 1.00 88.88 99 ALA A C 1
ATOM 770 O O . ALA A 1 99 ? 20.205 5.670 -4.552 1.00 88.88 99 ALA A O 1
ATOM 771 N N . PRO A 1 100 ? 21.724 7.178 -3.880 1.00 82.25 100 PRO A N 1
ATOM 772 C CA . PRO A 1 100 ? 22.870 6.311 -4.134 1.00 82.25 100 PRO A CA 1
ATOM 773 C C . PRO A 1 100 ? 23.047 5.285 -3.000 1.00 82.25 100 PRO A C 1
ATOM 775 O O . PRO A 1 100 ? 23.777 5.522 -2.043 1.00 82.25 100 PRO A O 1
ATOM 778 N N . PHE A 1 101 ? 22.392 4.124 -3.102 1.00 73.69 101 PHE A N 1
ATOM 779 C CA . PHE A 1 101 ? 22.493 3.045 -2.099 1.00 73.69 101 PHE A CA 1
ATOM 780 C C . PHE A 1 101 ? 23.692 2.097 -2.271 1.00 73.69 101 PHE A C 1
ATOM 782 O O . PHE A 1 101 ? 23.747 1.080 -1.582 1.00 73.69 101 PHE A O 1
ATOM 789 N N . GLY A 1 102 ? 24.628 2.390 -3.182 1.00 61.50 102 GLY A N 1
ATOM 790 C CA . GLY A 1 102 ? 25.689 1.462 -3.607 1.00 61.50 102 GLY A CA 1
ATOM 791 C C . GLY A 1 102 ? 26.504 0.835 -2.467 1.00 61.50 102 GLY A C 1
ATOM 792 O O . GLY A 1 102 ? 26.880 -0.329 -2.567 1.00 61.50 102 GLY A O 1
ATOM 793 N N . ASP A 1 103 ? 26.676 1.557 -1.358 1.00 62.28 103 ASP A N 1
ATOM 794 C CA . ASP A 1 103 ? 27.502 1.128 -0.222 1.00 62.28 103 ASP A CA 1
ATOM 795 C C . ASP A 1 103 ? 26.698 0.535 0.951 1.00 62.28 103 ASP A C 1
ATOM 797 O O . ASP A 1 103 ? 27.274 0.087 1.940 1.00 62.28 103 ASP A O 1
ATOM 801 N N . LEU A 1 104 ? 25.360 0.526 0.878 1.00 71.38 104 LEU A N 1
ATOM 802 C CA . LEU A 1 104 ? 24.490 0.186 2.016 1.00 71.38 104 LEU A CA 1
ATOM 803 C C . LEU A 1 104 ? 24.192 -1.313 2.170 1.00 71.38 104 LEU A C 1
ATOM 805 O O . LEU A 1 104 ? 23.477 -1.690 3.096 1.00 71.38 104 LEU A O 1
ATOM 809 N N . GLY A 1 105 ? 24.741 -2.170 1.302 1.00 74.44 105 GLY A N 1
ATOM 810 C CA . GLY A 1 105 ? 24.637 -3.628 1.444 1.00 74.44 105 GLY A CA 1
ATOM 811 C C . GLY A 1 105 ? 23.193 -4.140 1.496 1.00 74.44 105 GLY A C 1
ATOM 812 O O . GLY A 1 105 ? 22.873 -4.992 2.322 1.00 74.44 105 GLY A O 1
ATOM 813 N N . LEU A 1 106 ? 22.312 -3.591 0.651 1.00 80.62 106 LEU A N 1
ATOM 814 C CA . LEU A 1 106 ? 20.906 -3.993 0.591 1.00 80.62 106 LEU A CA 1
ATOM 815 C C . LEU A 1 106 ? 20.774 -5.477 0.227 1.00 80.62 106 LEU A C 1
ATOM 817 O O . LEU A 1 106 ? 21.485 -5.981 -0.645 1.00 80.62 106 LEU A O 1
ATOM 821 N N . ASP A 1 107 ? 19.821 -6.167 0.856 1.00 83.69 107 ASP A N 1
ATOM 822 C CA . ASP A 1 107 ? 19.495 -7.538 0.480 1.00 83.69 107 ASP A CA 1
ATOM 823 C C . ASP A 1 107 ? 18.924 -7.593 -0.947 1.00 83.69 107 ASP A C 1
ATOM 825 O O . ASP A 1 107 ? 18.429 -6.599 -1.491 1.00 83.69 107 ASP A O 1
ATOM 829 N N . ALA A 1 108 ? 18.966 -8.780 -1.555 1.00 81.69 108 ALA A N 1
ATOM 830 C CA . ALA A 1 108 ? 18.539 -8.961 -2.935 1.00 81.69 108 ALA A CA 1
ATOM 831 C C . ALA A 1 108 ? 17.101 -8.474 -3.175 1.00 81.69 108 ALA A C 1
ATOM 833 O O . ALA A 1 108 ? 16.853 -7.856 -4.208 1.00 81.69 108 ALA A O 1
ATOM 834 N N . ASN A 1 109 ? 16.170 -8.711 -2.238 1.00 82.31 109 ASN A N 1
ATOM 835 C CA . ASN A 1 109 ? 14.764 -8.339 -2.385 1.00 82.31 109 ASN A CA 1
ATOM 836 C C . ASN A 1 109 ? 14.571 -6.822 -2.405 1.00 82.31 109 ASN A C 1
ATOM 838 O O . ASN A 1 109 ? 13.917 -6.282 -3.298 1.00 82.31 109 ASN A O 1
ATOM 842 N N . THR A 1 110 ? 15.173 -6.142 -1.435 1.00 84.44 110 THR A N 1
ATOM 843 C CA . THR A 1 110 ? 15.118 -4.683 -1.331 1.00 84.44 110 THR A CA 1
ATOM 844 C C . THR A 1 110 ? 15.802 -4.020 -2.526 1.00 84.44 110 THR A C 1
ATOM 846 O O . THR A 1 110 ? 15.266 -3.067 -3.092 1.00 84.44 110 THR A O 1
ATOM 849 N N . SER A 1 111 ? 16.943 -4.566 -2.959 1.00 85.50 111 SER A N 1
ATOM 850 C CA . SER A 1 111 ? 17.720 -4.049 -4.087 1.00 85.50 111 SER A CA 1
ATOM 851 C C . SER A 1 111 ? 16.922 -4.052 -5.395 1.00 85.50 111 SER A C 1
ATOM 853 O O . SER A 1 111 ? 16.726 -2.991 -5.992 1.00 85.50 111 SER A O 1
ATOM 855 N N . TRP A 1 112 ? 16.359 -5.199 -5.810 1.00 85.19 112 TRP A N 1
ATOM 856 C CA . TRP A 1 112 ? 15.616 -5.246 -7.077 1.00 85.19 112 TRP A CA 1
ATOM 857 C C . TRP A 1 112 ? 14.340 -4.402 -7.038 1.00 85.19 112 TRP A C 1
ATOM 859 O O . TRP A 1 112 ? 13.978 -3.826 -8.060 1.00 85.19 112 TRP A O 1
ATOM 869 N N . ARG A 1 113 ? 13.668 -4.294 -5.880 1.00 89.12 113 ARG A N 1
ATOM 870 C CA . ARG A 1 113 ? 12.474 -3.447 -5.730 1.00 89.12 113 ARG A CA 1
ATOM 871 C C . ARG A 1 113 ? 12.805 -1.983 -5.967 1.00 89.12 113 ARG A C 1
ATOM 873 O O . ARG A 1 113 ? 12.136 -1.348 -6.770 1.00 89.12 113 ARG A O 1
ATOM 880 N N . ILE A 1 114 ? 13.856 -1.467 -5.329 1.00 90.31 114 ILE A N 1
ATOM 881 C CA . ILE A 1 114 ? 14.289 -0.075 -5.511 1.00 90.31 114 ILE A CA 1
ATOM 882 C C . ILE A 1 114 ? 14.686 0.179 -6.971 1.00 90.31 114 ILE A C 1
ATOM 884 O O . ILE A 1 114 ? 14.269 1.182 -7.548 1.00 90.31 114 ILE A O 1
ATOM 888 N N . SER A 1 115 ? 15.441 -0.734 -7.592 1.00 89.31 115 SER A N 1
ATOM 889 C CA . SER A 1 115 ? 15.809 -0.606 -9.006 1.00 89.31 115 SER A CA 1
ATOM 890 C C . SER A 1 115 ? 14.596 -0.654 -9.937 1.00 89.31 115 SER A C 1
ATOM 892 O O . SER A 1 115 ? 14.553 0.095 -10.908 1.00 89.31 115 SER A O 1
ATOM 894 N N . TYR A 1 116 ? 13.596 -1.487 -9.643 1.00 91.38 116 TYR A N 1
ATOM 895 C CA . TYR A 1 116 ? 12.390 -1.574 -10.464 1.00 91.38 116 TYR A CA 1
ATOM 896 C C . TYR A 1 116 ? 11.492 -0.345 -10.297 1.00 91.38 116 TYR A C 1
ATOM 898 O O . TYR A 1 116 ? 10.975 0.194 -11.269 1.00 91.38 116 TYR A O 1
ATOM 906 N N . TRP A 1 117 ? 11.358 0.157 -9.069 1.00 94.25 117 TRP A N 1
ATOM 907 C CA . TRP A 1 117 ? 10.685 1.426 -8.808 1.00 94.25 117 TRP A CA 1
ATOM 908 C C . TRP A 1 117 ? 11.333 2.561 -9.592 1.00 94.25 117 TRP A C 1
ATOM 910 O O . TRP A 1 117 ? 10.630 3.377 -10.176 1.00 94.25 117 TRP A O 1
ATOM 920 N N . ARG A 1 118 ? 12.669 2.586 -9.654 1.00 93.62 118 ARG A N 1
ATOM 921 C CA . ARG A 1 118 ? 13.395 3.555 -10.473 1.00 93.62 118 ARG A CA 1
ATOM 922 C C . ARG A 1 118 ? 13.066 3.409 -11.958 1.00 93.62 118 ARG A C 1
ATOM 924 O O . ARG A 1 118 ? 12.786 4.418 -12.585 1.00 93.62 118 ARG A O 1
ATOM 931 N N . ASP A 1 119 ? 13.065 2.192 -12.499 1.00 93.31 119 ASP A N 1
ATOM 932 C CA . ASP A 1 119 ? 12.757 1.947 -13.916 1.00 93.31 119 ASP A CA 1
ATOM 933 C C . ASP A 1 119 ? 11.353 2.447 -14.307 1.00 93.31 119 ASP A C 1
ATOM 935 O O . ASP A 1 119 ? 11.204 3.142 -15.312 1.00 93.31 119 ASP A O 1
ATOM 939 N N . GLU A 1 120 ? 10.328 2.177 -13.490 1.00 93.88 120 GLU A N 1
ATOM 940 C CA . GLU A 1 120 ? 8.980 2.718 -13.726 1.00 93.88 120 GLU A CA 1
ATOM 941 C C . GLU A 1 120 ? 8.951 4.256 -13.625 1.00 93.88 120 GLU A C 1
ATOM 943 O O . GLU A 1 120 ? 8.287 4.923 -14.424 1.00 93.88 120 GLU A O 1
ATOM 948 N N . LEU A 1 121 ? 9.683 4.846 -12.672 1.00 95.69 121 LEU A N 1
ATOM 949 C CA . LEU A 1 121 ? 9.747 6.302 -12.505 1.00 95.69 121 LEU A CA 1
ATOM 950 C C . LEU A 1 121 ? 10.523 6.993 -13.635 1.00 95.69 121 LEU A C 1
ATOM 952 O O . LEU A 1 121 ? 10.098 8.053 -14.089 1.00 95.69 121 LEU A O 1
ATOM 956 N N . ASP A 1 122 ? 11.605 6.401 -14.138 1.00 95.38 122 ASP A N 1
ATOM 957 C CA . ASP A 1 122 ? 12.358 6.915 -15.286 1.00 95.38 122 ASP A CA 1
ATOM 958 C C . ASP A 1 122 ? 11.482 6.907 -16.554 1.00 95.38 122 ASP A C 1
ATOM 960 O O . ASP A 1 122 ? 11.446 7.891 -17.297 1.00 95.38 122 ASP A O 1
ATOM 964 N N . GLN A 1 123 ? 10.684 5.854 -16.765 1.00 93.62 123 GLN A N 1
ATOM 965 C CA . GLN A 1 123 ? 9.701 5.800 -17.855 1.00 93.62 123 GLN A CA 1
ATOM 966 C C . GLN A 1 123 ? 8.568 6.830 -17.682 1.00 93.62 123 GLN A C 1
ATOM 968 O O . GLN A 1 123 ? 8.138 7.466 -18.649 1.00 93.62 123 GLN A O 1
ATOM 973 N N . LEU A 1 124 ? 8.101 7.056 -16.450 1.00 95.38 124 LEU A N 1
ATOM 974 C CA . LEU A 1 124 ? 7.145 8.124 -16.151 1.00 95.38 124 LEU A CA 1
ATOM 975 C C . LEU A 1 124 ? 7.729 9.510 -16.476 1.00 95.38 124 LEU A C 1
ATOM 977 O O . LEU A 1 124 ? 7.049 10.343 -17.077 1.00 95.38 124 LEU A O 1
ATOM 981 N N . LEU A 1 125 ? 8.989 9.759 -16.120 1.00 95.38 125 LEU A N 1
ATOM 982 C CA . LEU A 1 125 ? 9.681 11.009 -16.437 1.00 95.38 125 LEU A CA 1
ATOM 983 C C . LEU A 1 125 ? 9.865 11.187 -17.950 1.00 95.38 125 LEU A C 1
ATOM 985 O O . LEU A 1 125 ? 9.666 12.291 -18.456 1.00 95.38 125 LEU A O 1
ATOM 989 N N . ALA A 1 126 ? 10.148 10.108 -18.684 1.00 95.06 126 ALA A N 1
ATOM 990 C CA . ALA A 1 126 ? 10.245 10.126 -20.145 1.00 95.06 126 ALA A CA 1
ATOM 991 C C . ALA A 1 126 ? 8.916 10.487 -20.838 1.00 95.06 126 ALA A C 1
ATOM 993 O O . ALA A 1 126 ? 8.921 11.019 -21.947 1.00 95.06 126 ALA A O 1
ATOM 994 N N . THR A 1 127 ? 7.777 10.254 -20.176 1.00 95.50 127 THR A N 1
ATOM 995 C CA . THR A 1 127 ? 6.441 10.679 -20.639 1.00 95.50 127 THR A CA 1
ATOM 996 C C . THR A 1 127 ? 6.003 12.027 -20.056 1.00 95.50 127 THR A C 1
ATOM 998 O O . THR A 1 127 ? 4.821 12.367 -20.100 1.00 95.50 127 THR A O 1
ATOM 1001 N N . TYR A 1 128 ? 6.932 12.806 -19.489 1.00 95.06 128 TYR A N 1
ATOM 1002 C CA . TYR A 1 128 ? 6.660 14.087 -18.824 1.00 95.06 128 TYR A CA 1
ATOM 1003 C C . TYR A 1 128 ? 5.597 13.991 -17.716 1.00 95.06 128 TYR A C 1
ATOM 1005 O O . TYR A 1 128 ? 4.873 14.948 -17.446 1.00 95.06 128 TYR A O 1
ATOM 1013 N N . GLY A 1 129 ? 5.477 12.828 -17.070 1.00 94.25 129 GLY A N 1
ATOM 1014 C CA . GLY A 1 129 ? 4.496 12.600 -16.013 1.00 94.25 129 GLY A CA 1
ATOM 1015 C C . GLY A 1 129 ? 3.083 12.263 -16.500 1.00 94.25 129 GLY A C 1
ATOM 1016 O O . GLY A 1 129 ? 2.186 12.147 -15.666 1.00 94.25 129 GLY A O 1
ATOM 1017 N N . MET A 1 130 ? 2.862 12.083 -17.807 1.00 95.38 130 MET A N 1
ATOM 1018 C CA . MET A 1 130 ? 1.552 11.696 -18.356 1.00 95.38 130 MET A CA 1
ATOM 1019 C C . MET A 1 130 ? 1.205 10.225 -18.095 1.00 95.38 130 MET A C 1
ATOM 1021 O O . MET A 1 130 ? 0.029 9.862 -18.113 1.00 95.38 130 MET A O 1
ATOM 1025 N N . GLY A 1 131 ? 2.213 9.399 -17.808 1.00 94.75 131 GLY A N 1
ATOM 1026 C CA . GLY A 1 131 ? 2.065 7.957 -17.664 1.00 94.75 131 GLY A CA 1
ATOM 1027 C C . GLY A 1 131 ? 2.235 7.229 -18.996 1.00 94.75 131 GLY A C 1
ATOM 1028 O O . GLY A 1 131 ? 2.144 7.809 -20.076 1.00 94.75 131 GLY A O 1
ATOM 1029 N N . VAL A 1 132 ? 2.495 5.930 -18.901 1.00 93.44 132 VAL A N 1
ATOM 1030 C CA . VAL A 1 132 ? 2.770 5.029 -20.028 1.00 93.44 132 VAL A CA 1
ATOM 1031 C C . VAL A 1 132 ? 1.494 4.327 -20.518 1.00 93.44 132 VAL A C 1
ATOM 1033 O O . VAL A 1 132 ? 1.439 3.853 -21.650 1.00 93.44 132 VAL A O 1
ATOM 1036 N N . GLY A 1 133 ? 0.436 4.292 -19.701 1.00 90.94 133 GLY A N 1
ATOM 1037 C CA . GLY A 1 133 ? -0.840 3.656 -20.037 1.00 90.94 133 GLY A CA 1
ATOM 1038 C C . GLY A 1 133 ? -0.881 2.153 -19.748 1.00 90.94 133 GLY A C 1
ATOM 1039 O O . GLY A 1 133 ? 0.103 1.546 -19.329 1.00 90.94 133 GLY A O 1
ATOM 1040 N N . TYR A 1 134 ? -2.053 1.541 -19.927 1.00 88.31 134 TYR A N 1
ATOM 1041 C CA . TYR A 1 134 ? -2.262 0.094 -19.772 1.00 88.31 134 TYR A CA 1
ATOM 1042 C C . TYR A 1 134 ? -1.923 -0.671 -21.058 1.00 88.31 134 TYR A C 1
ATOM 1044 O O . TYR A 1 134 ? -1.940 -0.107 -22.147 1.00 88.31 134 TYR A O 1
ATOM 1052 N N . GLY A 1 135 ? -1.646 -1.973 -20.937 1.00 84.62 135 GLY A N 1
ATOM 1053 C CA . GLY A 1 135 ? -1.307 -2.838 -22.079 1.00 84.62 135 GLY A CA 1
ATOM 1054 C C . GLY A 1 135 ? 0.156 -2.755 -22.528 1.00 84.62 135 GLY A C 1
ATOM 1055 O O . GLY A 1 135 ? 0.556 -3.475 -23.437 1.00 84.62 135 GLY A O 1
ATOM 1056 N N . THR A 1 136 ? 0.964 -1.921 -21.875 1.00 88.38 136 THR A N 1
ATOM 1057 C CA . THR A 1 136 ? 2.421 -1.840 -22.055 1.00 88.38 136 THR A CA 1
ATOM 1058 C C . THR A 1 136 ? 3.154 -2.678 -21.004 1.00 88.38 136 THR A C 1
ATOM 1060 O O . THR A 1 136 ? 2.589 -2.987 -19.945 1.00 88.38 136 THR A O 1
ATOM 1063 N N . SER A 1 137 ? 4.411 -3.041 -21.273 1.00 88.25 137 SER A N 1
ATOM 1064 C CA . SER A 1 137 ? 5.264 -3.717 -20.291 1.00 88.25 137 SER A CA 1
ATOM 1065 C C . SER A 1 137 ? 5.436 -2.867 -19.028 1.00 88.25 137 SER A C 1
ATOM 1067 O O . SER A 1 137 ? 5.448 -1.642 -19.098 1.00 88.25 137 SER A O 1
ATOM 1069 N N . TYR A 1 138 ? 5.533 -3.514 -17.865 1.00 84.62 138 TYR A N 1
ATOM 1070 C CA . TYR A 1 138 ? 5.827 -2.844 -16.594 1.00 84.62 138 TYR A CA 1
ATOM 1071 C C . TYR A 1 138 ? 7.318 -2.511 -16.459 1.00 84.62 138 TYR A C 1
ATOM 1073 O O . TYR A 1 138 ? 7.675 -1.479 -15.907 1.00 84.62 138 TYR A O 1
ATOM 1081 N N . ALA A 1 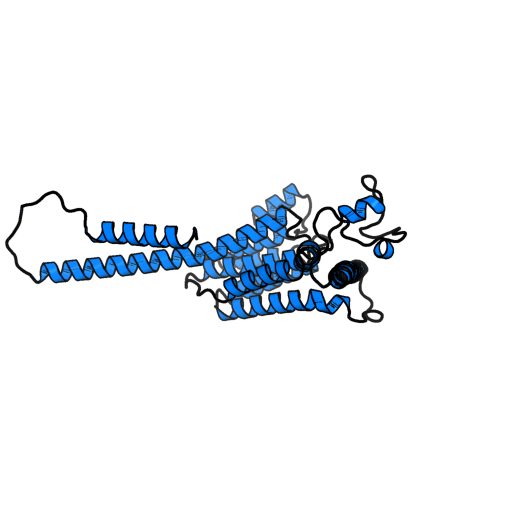139 ? 8.184 -3.363 -17.008 1.00 88.12 139 ALA A N 1
ATOM 1082 C CA . ALA A 1 139 ? 9.628 -3.171 -17.011 1.00 88.12 139 ALA A CA 1
ATOM 1083 C C . ALA A 1 139 ? 10.148 -2.786 -18.399 1.00 88.12 139 ALA A C 1
ATOM 1085 O O . ALA A 1 139 ? 9.620 -3.241 -19.423 1.00 88.12 139 ALA A O 1
ATOM 1086 N N . SER A 1 140 ? 11.218 -1.993 -18.433 1.00 87.94 140 SER A N 1
ATOM 1087 C CA . SER A 1 140 ? 11.970 -1.735 -19.657 1.00 87.94 140 SER A CA 1
ATOM 1088 C C . SER A 1 140 ? 12.848 -2.933 -20.049 1.00 87.94 140 SER A C 1
ATOM 1090 O O . SER A 1 140 ? 13.320 -3.707 -19.212 1.00 87.94 140 SER A O 1
ATOM 1092 N N . TYR A 1 141 ? 13.135 -3.061 -21.348 1.00 85.50 141 TYR A N 1
ATOM 1093 C CA . TYR A 1 141 ? 14.084 -4.062 -21.854 1.00 85.50 141 TYR A CA 1
ATOM 1094 C C . TYR A 1 141 ? 15.482 -3.914 -21.236 1.00 85.50 141 TYR A C 1
ATOM 1096 O O . TYR A 1 141 ? 16.149 -4.913 -20.967 1.00 85.50 141 TYR A O 1
ATOM 1104 N N . GLY A 1 142 ? 15.925 -2.674 -21.003 1.00 82.62 142 GLY A N 1
ATOM 1105 C CA . GLY A 1 142 ? 17.223 -2.391 -20.387 1.00 82.62 142 GLY A CA 1
ATOM 1106 C C . GLY A 1 142 ? 17.293 -2.851 -18.932 1.00 82.62 142 GLY A C 1
ATOM 1107 O O . GLY A 1 142 ? 18.338 -3.330 -18.500 1.00 82.62 142 GLY A O 1
ATOM 1108 N N . PHE A 1 143 ? 16.176 -2.768 -18.207 1.00 84.38 143 PHE A N 1
ATOM 1109 C CA . PHE A 1 143 ? 16.073 -3.231 -16.828 1.00 84.38 143 PHE A CA 1
ATOM 1110 C C . PHE A 1 143 ? 16.100 -4.757 -16.714 1.00 84.38 143 PHE A C 1
ATOM 1112 O O . PHE A 1 143 ? 16.825 -5.295 -15.877 1.00 84.38 143 PHE A O 1
ATOM 1119 N N . ILE A 1 144 ? 15.343 -5.471 -17.557 1.00 80.94 144 ILE A N 1
ATOM 1120 C CA . ILE A 1 144 ? 15.309 -6.940 -17.481 1.00 80.94 144 ILE A CA 1
ATOM 1121 C C . ILE A 1 144 ? 16.587 -7.602 -17.999 1.00 80.94 144 ILE A C 1
ATOM 1123 O O . ILE A 1 144 ? 16.947 -8.673 -17.510 1.00 80.94 144 ILE A O 1
ATOM 1127 N N . GLY A 1 145 ? 17.262 -6.996 -18.983 1.00 72.19 145 GLY A N 1
ATOM 1128 C CA . GLY A 1 145 ? 18.469 -7.533 -19.612 1.00 72.19 145 GLY A CA 1
ATOM 1129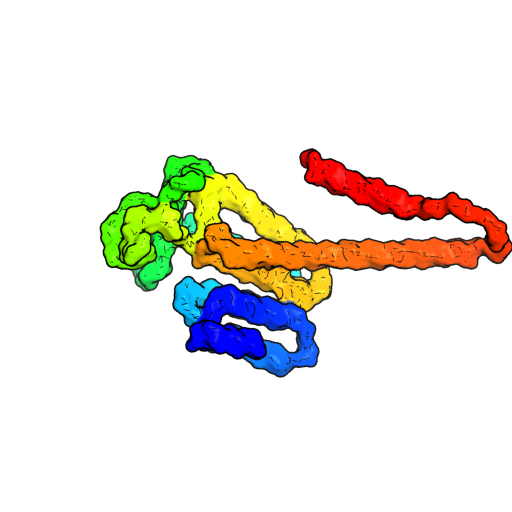 C C . GLY A 1 145 ? 18.404 -9.047 -19.866 1.00 72.19 145 GLY A C 1
ATOM 1130 O O . GLY A 1 145 ? 17.413 -9.579 -20.367 1.00 72.19 145 GLY A O 1
ATOM 1131 N N . SER A 1 146 ? 19.465 -9.755 -19.473 1.00 58.56 146 SER A N 1
ATOM 1132 C CA . SER A 1 146 ? 19.522 -11.219 -19.416 1.00 58.56 146 SER A CA 1
ATOM 1133 C C . SER A 1 146 ? 19.279 -11.726 -17.989 1.00 58.56 146 SER A C 1
ATOM 1135 O O . SER A 1 146 ? 20.134 -12.419 -17.436 1.00 58.56 146 SER A O 1
ATOM 1137 N N . ALA A 1 147 ? 18.174 -11.334 -17.344 1.00 64.88 147 ALA A N 1
ATOM 1138 C CA . ALA A 1 147 ? 17.856 -11.768 -15.981 1.00 64.88 147 ALA A CA 1
ATOM 1139 C C . ALA A 1 147 ? 17.865 -13.305 -15.868 1.00 64.88 147 ALA A C 1
ATOM 1141 O O . ALA A 1 147 ? 16.935 -13.992 -16.293 1.00 64.88 147 ALA A O 1
ATOM 1142 N N . THR A 1 148 ? 18.934 -13.842 -15.279 1.00 64.62 148 THR A N 1
ATOM 1143 C CA . THR A 1 148 ? 19.123 -15.271 -14.984 1.00 64.62 148 THR A CA 1
ATOM 1144 C C . THR A 1 148 ? 18.645 -15.638 -13.581 1.00 64.62 148 THR A C 1
ATOM 1146 O O . THR A 1 148 ? 18.541 -16.817 -13.251 1.00 64.62 148 THR A O 1
ATOM 1149 N N . SER A 1 149 ? 18.334 -14.642 -12.749 1.00 70.12 149 SER A N 1
ATOM 1150 C CA . SER A 1 149 ? 17.853 -14.800 -11.378 1.00 70.12 149 SER A CA 1
ATOM 1151 C C . SER A 1 149 ? 16.852 -13.694 -11.007 1.00 70.12 149 SER A C 1
ATOM 1153 O O . SER A 1 149 ? 16.653 -12.732 -11.752 1.00 70.12 149 SER A O 1
ATOM 1155 N N . GLY A 1 150 ? 16.174 -13.848 -9.867 1.00 77.31 150 GLY A N 1
ATOM 1156 C CA . GLY A 1 150 ? 15.195 -12.874 -9.379 1.00 77.31 150 GLY A CA 1
ATOM 1157 C C . GLY A 1 150 ? 13.802 -13.000 -10.019 1.00 77.31 150 GLY A C 1
ATOM 1158 O O . GLY A 1 150 ? 13.505 -13.985 -10.700 1.00 77.31 150 GLY A O 1
ATOM 1159 N N . PRO A 1 151 ? 12.907 -12.021 -9.787 1.00 82.69 151 PRO A N 1
ATOM 1160 C CA . PRO A 1 151 ? 11.497 -12.133 -10.167 1.00 82.69 151 PRO A CA 1
ATOM 1161 C C . PRO A 1 151 ? 11.279 -12.204 -11.685 1.00 82.69 151 PRO A C 1
ATOM 1163 O O . PRO A 1 151 ? 10.279 -12.778 -12.117 1.00 82.69 151 PRO A O 1
ATOM 1166 N N . PHE A 1 152 ? 12.235 -11.716 -12.483 1.00 85.75 152 PHE A N 1
ATOM 1167 C CA . PHE A 1 152 ? 12.207 -11.724 -13.950 1.00 85.75 152 PHE A CA 1
ATOM 1168 C C . PHE A 1 152 ? 12.849 -12.956 -14.599 1.00 85.75 152 PHE A C 1
ATOM 1170 O O . PHE A 1 152 ? 12.709 -13.133 -15.806 1.00 85.75 152 PHE A O 1
ATOM 1177 N N . ALA A 1 153 ? 13.498 -13.840 -13.834 1.00 84.69 153 ALA A N 1
ATOM 1178 C CA . ALA A 1 153 ? 14.055 -15.076 -14.383 1.00 84.69 153 ALA A CA 1
ATOM 1179 C C . ALA A 1 153 ? 12.954 -15.968 -14.968 1.00 84.69 153 ALA A C 1
ATOM 1181 O O . ALA A 1 153 ? 11.887 -16.093 -14.364 1.00 84.69 153 ALA A O 1
ATOM 1182 N N . ALA A 1 154 ? 13.201 -16.603 -16.113 1.00 85.25 154 ALA A N 1
ATOM 1183 C CA . ALA A 1 154 ? 12.231 -17.493 -16.748 1.00 85.25 154 ALA A CA 1
ATOM 1184 C C . ALA A 1 154 ? 11.736 -18.596 -15.788 1.00 85.25 154 ALA A C 1
ATOM 1186 O O . ALA A 1 154 ? 12.492 -19.135 -14.979 1.00 85.25 154 ALA A O 1
ATOM 1187 N N . THR A 1 155 ? 10.451 -18.932 -15.880 1.00 87.88 155 THR A N 1
ATOM 1188 C CA . THR A 1 155 ? 9.827 -20.063 -15.177 1.00 87.88 155 THR A CA 1
ATOM 1189 C C . THR A 1 155 ? 9.273 -21.059 -16.190 1.00 87.88 155 THR A C 1
ATOM 1191 O O . THR A 1 155 ? 9.289 -20.809 -17.391 1.00 87.88 155 THR A O 1
ATOM 1194 N N . ALA A 1 156 ? 8.734 -22.186 -15.716 1.00 88.69 156 ALA A N 1
ATOM 1195 C CA . ALA A 1 156 ? 8.059 -23.151 -16.586 1.00 88.69 156 ALA A CA 1
ATOM 1196 C C . ALA A 1 156 ? 6.850 -22.551 -17.336 1.00 88.69 156 ALA A C 1
ATOM 1198 O O . ALA A 1 156 ? 6.453 -23.075 -18.369 1.00 88.69 156 ALA A O 1
ATOM 1199 N N . GLN A 1 157 ? 6.256 -21.478 -16.802 1.00 89.00 157 GLN A N 1
ATOM 1200 C CA . GLN A 1 157 ? 5.054 -20.836 -17.337 1.00 89.00 157 GLN A CA 1
ATOM 1201 C C . GLN A 1 157 ? 5.342 -19.594 -18.184 1.00 89.00 157 GLN A C 1
ATOM 1203 O O . GLN A 1 157 ? 4.533 -19.275 -19.046 1.00 89.00 157 GLN A O 1
ATOM 1208 N N . TYR A 1 158 ? 6.441 -18.882 -17.922 1.00 88.25 158 TYR A N 1
ATOM 1209 C CA . TYR A 1 158 ? 6.732 -17.601 -18.565 1.00 88.25 158 TYR A CA 1
ATOM 1210 C C . TYR A 1 158 ? 8.213 -17.477 -18.905 1.00 88.25 158 TYR A C 1
ATOM 1212 O O . TYR A 1 158 ? 9.083 -17.673 -18.052 1.00 88.25 158 TYR A O 1
ATOM 1220 N N . SER A 1 159 ? 8.495 -17.055 -20.132 1.00 88.69 159 SER A N 1
ATOM 1221 C CA . SER A 1 159 ? 9.805 -16.548 -20.530 1.00 88.69 159 SER A CA 1
ATOM 1222 C C . SER A 1 159 ? 10.145 -15.239 -19.801 1.00 88.69 159 SER A C 1
ATOM 1224 O O . SER A 1 159 ? 9.267 -14.523 -19.312 1.00 88.69 159 SER A O 1
ATOM 1226 N N . THR A 1 160 ? 11.431 -14.878 -19.762 1.00 86.25 160 THR A N 1
ATOM 1227 C CA . THR A 1 160 ? 11.897 -13.586 -19.217 1.00 86.25 160 THR A CA 1
ATOM 1228 C C . THR A 1 160 ? 11.197 -12.391 -19.877 1.00 86.25 160 THR A C 1
ATOM 1230 O O . THR A 1 160 ? 10.889 -11.405 -19.212 1.00 86.25 160 THR A O 1
ATOM 1233 N N . LEU A 1 161 ? 10.895 -12.489 -21.176 1.00 87.12 161 LEU A N 1
ATOM 1234 C CA . LEU A 1 161 ? 10.238 -11.426 -21.935 1.00 87.12 161 LEU A CA 1
ATOM 1235 C C . LEU A 1 161 ? 8.759 -11.281 -21.555 1.00 87.12 161 LEU A C 1
ATOM 1237 O O . LEU A 1 161 ? 8.284 -10.170 -21.342 1.00 87.12 161 LEU A O 1
ATOM 1241 N N . GLU A 1 162 ? 8.039 -12.393 -21.399 1.00 89.25 162 GLU A N 1
ATOM 1242 C CA . GLU A 1 162 ? 6.644 -12.377 -20.934 1.00 89.25 162 GLU A CA 1
ATOM 1243 C C . GLU A 1 162 ? 6.531 -11.849 -19.501 1.00 89.25 162 GLU A C 1
ATOM 1245 O O . GLU A 1 162 ? 5.574 -11.151 -19.163 1.00 89.25 162 GLU A O 1
ATOM 1250 N N . LYS A 1 163 ? 7.546 -12.097 -18.664 1.00 87.75 163 LYS A N 1
ATOM 1251 C CA . LYS A 1 163 ? 7.594 -11.579 -17.294 1.00 87.75 163 LYS A CA 1
ATOM 1252 C C . LYS A 1 163 ? 7.574 -10.057 -17.191 1.00 87.75 163 LYS A C 1
ATOM 1254 O O . LYS A 1 163 ? 7.068 -9.549 -16.192 1.00 87.75 163 LYS A O 1
ATOM 1259 N N . MET A 1 164 ? 7.992 -9.328 -18.226 1.00 88.00 164 MET A N 1
ATOM 1260 C CA . MET A 1 164 ? 7.832 -7.869 -18.273 1.00 88.00 164 MET A CA 1
ATOM 1261 C C . MET A 1 164 ? 6.373 -7.408 -18.204 1.00 88.00 164 MET A C 1
ATOM 1263 O O . MET A 1 164 ? 6.114 -6.266 -17.834 1.00 88.00 164 MET A O 1
ATOM 1267 N N . TYR A 1 165 ? 5.419 -8.265 -18.567 1.00 87.00 165 TYR A N 1
ATOM 1268 C CA . TYR A 1 165 ? 3.996 -7.923 -18.603 1.00 87.00 165 TYR A CA 1
ATOM 1269 C C . TYR A 1 165 ? 3.230 -8.388 -17.364 1.00 87.00 165 TYR A C 1
ATOM 1271 O O . TYR A 1 165 ? 2.143 -7.879 -17.105 1.00 87.00 165 TYR A O 1
ATOM 1279 N N . VAL A 1 166 ? 3.774 -9.341 -16.601 1.00 85.94 166 VAL A N 1
ATOM 1280 C CA . VAL A 1 166 ? 3.054 -9.986 -15.486 1.00 85.94 166 VAL A CA 1
ATOM 1281 C C . VAL A 1 166 ? 3.669 -9.724 -14.113 1.00 85.94 166 VAL A C 1
ATOM 1283 O O . VAL A 1 166 ? 2.994 -9.901 -13.100 1.00 85.94 166 VAL A O 1
ATOM 1286 N N . VAL A 1 167 ? 4.933 -9.299 -14.044 1.00 87.44 167 VAL A N 1
ATOM 1287 C CA . VAL A 1 167 ? 5.604 -8.993 -12.774 1.00 87.44 167 VAL A CA 1
ATOM 1288 C C . VAL A 1 167 ? 5.386 -7.522 -12.430 1.00 87.44 167 VAL A C 1
ATOM 1290 O O . VAL A 1 167 ? 6.017 -6.644 -13.011 1.00 87.44 167 VAL A O 1
ATOM 1293 N N . GLY A 1 168 ? 4.507 -7.241 -11.467 1.00 85.19 168 GLY A N 1
ATOM 1294 C CA . GLY A 1 168 ? 4.310 -5.877 -10.965 1.00 85.19 168 GLY A CA 1
ATOM 1295 C C . GLY A 1 168 ? 5.471 -5.399 -10.086 1.00 85.19 168 GLY A C 1
ATOM 1296 O O . GLY A 1 168 ? 6.216 -6.208 -9.533 1.00 85.19 168 GLY A O 1
ATOM 1297 N N . CYS A 1 169 ? 5.618 -4.084 -9.911 1.00 88.69 169 CYS A N 1
ATOM 1298 C CA . CYS A 1 169 ? 6.750 -3.498 -9.183 1.00 88.69 169 CYS A CA 1
ATOM 1299 C C . CYS A 1 169 ? 6.653 -3.581 -7.651 1.00 88.69 169 CYS A C 1
ATOM 1301 O O . CYS A 1 169 ? 7.546 -3.129 -6.939 1.00 88.69 169 CYS A O 1
ATOM 1303 N N . HIS A 1 170 ? 5.591 -4.196 -7.119 1.00 89.88 170 HIS A N 1
ATOM 1304 C CA . HIS A 1 170 ? 5.323 -4.286 -5.680 1.00 89.88 170 HIS A CA 1
ATOM 1305 C C . HIS A 1 170 ? 5.201 -2.918 -4.985 1.00 89.88 170 HIS A C 1
ATOM 1307 O O . HIS A 1 170 ? 5.564 -2.778 -3.818 1.00 89.88 170 HIS A O 1
ATOM 1313 N N . ASN A 1 171 ? 4.658 -1.921 -5.685 1.00 94.19 171 ASN A N 1
ATOM 1314 C CA . ASN A 1 171 ? 4.243 -0.647 -5.108 1.00 94.19 171 ASN A CA 1
ATOM 1315 C C . ASN A 1 171 ? 3.103 -0.041 -5.934 1.00 94.19 171 ASN A C 1
ATOM 1317 O O . ASN A 1 171 ? 3.316 0.477 -7.026 1.00 94.19 171 ASN A O 1
ATOM 1321 N N . SER A 1 172 ? 1.888 -0.055 -5.390 1.00 94.75 172 SER A N 1
ATOM 1322 C CA . SER A 1 172 ? 0.698 0.376 -6.140 1.00 94.75 172 SER A CA 1
ATOM 1323 C C . SER A 1 172 ? 0.681 1.878 -6.425 1.00 94.75 172 SER A C 1
ATOM 1325 O O . SER A 1 172 ? 0.052 2.316 -7.383 1.00 94.75 172 SER A O 1
ATOM 1327 N N . PHE A 1 173 ? 1.350 2.694 -5.604 1.00 95.81 173 PHE A N 1
ATOM 1328 C CA . PHE A 1 173 ? 1.425 4.136 -5.847 1.00 95.81 173 PHE A CA 1
ATOM 1329 C C . PHE A 1 173 ? 2.314 4.440 -7.048 1.00 95.81 173 PHE A C 1
ATOM 1331 O O . PHE A 1 173 ? 1.934 5.254 -7.890 1.00 95.81 173 PHE A O 1
ATOM 1338 N N . ILE A 1 174 ? 3.459 3.759 -7.142 1.00 95.75 174 ILE A N 1
ATOM 1339 C CA . ILE A 1 174 ? 4.366 3.878 -8.285 1.00 95.75 174 ILE A CA 1
ATOM 1340 C C . ILE A 1 174 ? 3.707 3.285 -9.527 1.00 95.75 174 ILE A C 1
ATOM 1342 O O . ILE A 1 174 ? 3.606 3.992 -10.524 1.00 95.75 174 ILE A O 1
ATOM 1346 N N . SER A 1 175 ? 3.133 2.079 -9.447 1.00 93.88 175 SER A N 1
ATOM 1347 C CA . SER A 1 175 ? 2.429 1.470 -10.582 1.00 93.88 175 SER A CA 1
ATOM 1348 C C . SER A 1 175 ? 1.267 2.332 -11.085 1.00 93.88 175 SER A C 1
ATOM 1350 O O . SER A 1 175 ? 1.081 2.470 -12.293 1.00 93.88 175 SER A O 1
ATOM 1352 N N . MET A 1 176 ? 0.500 2.985 -10.207 1.00 94.19 176 MET A N 1
ATOM 1353 C CA . MET A 1 176 ? -0.518 3.934 -10.665 1.00 94.19 176 MET A CA 1
ATOM 1354 C C . MET A 1 176 ? 0.074 5.185 -11.302 1.00 94.19 176 MET A C 1
ATOM 1356 O O . MET A 1 176 ? -0.469 5.643 -12.302 1.00 94.19 176 MET A O 1
ATOM 1360 N N . ALA A 1 177 ? 1.147 5.751 -10.747 1.00 95.56 177 ALA A N 1
ATOM 1361 C CA . ALA A 1 177 ? 1.813 6.892 -11.363 1.00 95.56 177 ALA A CA 1
ATOM 1362 C C . ALA A 1 177 ? 2.358 6.512 -12.749 1.00 95.56 177 ALA A C 1
ATOM 1364 O O . ALA A 1 177 ? 2.149 7.238 -13.713 1.00 95.56 177 ALA A O 1
ATOM 1365 N N . PHE A 1 178 ? 2.959 5.330 -12.875 1.00 95.06 178 PHE A N 1
ATOM 1366 C CA . PHE A 1 178 ? 3.420 4.761 -14.135 1.00 95.06 178 PHE A CA 1
ATOM 1367 C C . PHE A 1 178 ? 2.279 4.591 -15.147 1.00 95.06 178 PHE A C 1
ATOM 1369 O O . PHE A 1 178 ? 2.422 4.984 -16.300 1.00 95.06 178 PHE A O 1
ATOM 1376 N N . ARG A 1 179 ? 1.120 4.055 -14.741 1.00 94.31 179 ARG A N 1
ATOM 1377 C CA . ARG A 1 179 ? -0.003 3.784 -15.660 1.00 94.31 179 ARG A CA 1
ATOM 1378 C C . ARG A 1 179 ? -0.843 5.016 -15.999 1.00 94.31 179 ARG A C 1
ATOM 1380 O O . ARG A 1 179 ? -1.224 5.179 -17.152 1.00 94.31 179 ARG A O 1
ATOM 1387 N N . LEU A 1 180 ? -1.156 5.848 -15.009 1.00 95.50 180 LEU A N 1
ATOM 1388 C CA . LEU A 1 180 ? -2.126 6.950 -15.098 1.00 95.50 180 LEU A CA 1
ATOM 1389 C C . LEU A 1 180 ? -1.483 8.342 -15.017 1.00 95.50 180 LEU A C 1
ATOM 1391 O O . LEU A 1 180 ? -2.190 9.353 -15.014 1.00 95.50 180 LEU A O 1
ATOM 1395 N N . GLY A 1 181 ? -0.161 8.403 -14.887 1.00 96.19 181 GLY A N 1
ATOM 1396 C CA . GLY A 1 181 ? 0.572 9.643 -14.716 1.00 96.19 181 GLY A CA 1
ATOM 1397 C C . GLY A 1 181 ? 0.436 10.249 -13.322 1.00 96.19 181 GLY A C 1
ATOM 1398 O O . GLY A 1 181 ? -0.191 9.706 -12.403 1.00 96.19 181 GLY A O 1
ATOM 1399 N N . VAL A 1 182 ? 0.999 11.448 -13.183 1.00 95.69 182 VAL A N 1
ATOM 1400 C CA . VAL A 1 182 ? 0.947 12.250 -11.954 1.00 95.69 182 VAL A CA 1
ATOM 1401 C C . VAL A 1 182 ? -0.504 12.523 -11.546 1.00 95.69 182 VAL A C 1
ATOM 1403 O O . VAL A 1 182 ? -0.830 12.453 -10.365 1.00 95.69 182 VAL A O 1
ATOM 1406 N N . ALA A 1 183 ? -1.402 12.742 -12.511 1.00 94.69 183 ALA A N 1
ATOM 1407 C CA . ALA A 1 183 ? -2.817 12.986 -12.240 1.00 94.69 183 ALA A CA 1
ATOM 1408 C C . ALA A 1 183 ? -3.484 11.823 -11.482 1.00 94.69 183 ALA A C 1
ATOM 1410 O O . ALA A 1 183 ? -4.189 12.055 -10.497 1.00 94.69 183 ALA A O 1
ATOM 1411 N N . GLY A 1 184 ? -3.233 10.574 -11.895 1.00 93.06 184 GLY A N 1
ATOM 1412 C CA . GLY A 1 184 ? -3.812 9.394 -11.251 1.00 93.06 184 GLY A CA 1
ATOM 1413 C C . GLY A 1 184 ? -3.369 9.236 -9.797 1.00 93.06 184 GLY A C 1
ATOM 1414 O O . GLY A 1 184 ? -4.202 9.056 -8.904 1.00 93.06 184 GLY A O 1
ATOM 1415 N N . VAL A 1 185 ? -2.065 9.372 -9.530 1.00 94.25 185 VAL A N 1
ATOM 1416 C CA . VAL A 1 185 ? -1.549 9.287 -8.155 1.00 94.25 185 VAL A CA 1
ATOM 1417 C C . VAL A 1 185 ? -1.989 10.482 -7.305 1.00 94.25 185 VAL A C 1
ATOM 1419 O O . VAL A 1 185 ? -2.373 10.289 -6.151 1.00 94.25 185 VAL A O 1
ATOM 1422 N N . SER A 1 186 ? -2.034 11.699 -7.861 1.00 94.69 186 SER A N 1
ATOM 1423 C CA . SER A 1 186 ? -2.532 12.882 -7.151 1.00 94.69 186 SER A CA 1
ATOM 1424 C C . SER A 1 186 ? -3.980 12.710 -6.699 1.00 94.69 186 SER A C 1
ATOM 1426 O O . SER A 1 186 ? -4.282 13.005 -5.545 1.00 94.69 186 SER A O 1
ATOM 1428 N N . LEU A 1 187 ? -4.861 12.165 -7.547 1.00 94.44 187 LEU A N 1
ATOM 1429 C CA . LEU A 1 187 ? -6.256 11.902 -7.178 1.00 94.44 187 LEU A CA 1
ATOM 1430 C C . LEU A 1 187 ? -6.371 10.934 -5.995 1.00 94.44 187 LEU A C 1
ATOM 1432 O O . LEU A 1 187 ? -7.138 11.192 -5.062 1.00 94.44 187 LEU A O 1
ATOM 1436 N N . LEU A 1 188 ? -5.585 9.852 -5.984 1.00 92.31 188 LEU A N 1
ATOM 1437 C CA . LEU A 1 188 ? -5.577 8.933 -4.846 1.00 92.31 188 LEU A CA 1
ATOM 1438 C C . LEU A 1 188 ? -5.021 9.596 -3.583 1.00 92.31 188 LEU A C 1
ATOM 1440 O O . LEU A 1 188 ? -5.591 9.424 -2.507 1.00 92.31 188 LEU A O 1
ATOM 1444 N N . LEU A 1 189 ? -3.937 10.366 -3.687 1.00 93.38 189 LEU A N 1
ATOM 1445 C CA . LEU A 1 189 ? -3.366 11.075 -2.540 1.00 93.38 189 LEU A CA 1
ATOM 1446 C C . LEU A 1 189 ? -4.360 12.083 -1.956 1.00 93.38 189 LEU A C 1
ATOM 1448 O O . LEU A 1 189 ? -4.561 12.112 -0.742 1.00 93.38 189 LEU A O 1
ATOM 1452 N N . THR A 1 190 ? -5.054 12.851 -2.799 1.00 93.44 190 THR A N 1
ATOM 1453 C CA . THR A 1 190 ? -6.135 13.745 -2.366 1.00 93.44 190 THR A CA 1
ATOM 1454 C C . THR A 1 190 ? -7.259 12.965 -1.688 1.00 93.44 190 THR A C 1
ATOM 1456 O O . THR A 1 190 ? -7.760 13.390 -0.644 1.00 93.44 190 THR A O 1
ATOM 1459 N N . TYR A 1 191 ? -7.629 11.797 -2.219 1.00 91.69 191 TYR A N 1
ATOM 1460 C CA . TYR A 1 191 ? -8.616 10.932 -1.582 1.00 91.69 191 TYR A CA 1
ATOM 1461 C C . TYR A 1 191 ? -8.166 10.476 -0.186 1.00 91.69 191 TYR A C 1
ATOM 1463 O O . TYR A 1 191 ? -8.921 10.628 0.775 1.00 91.69 191 TYR A O 1
ATOM 1471 N N . ILE A 1 192 ? -6.927 10.002 -0.043 1.00 90.88 192 ILE A N 1
ATOM 1472 C CA . ILE A 1 192 ? -6.330 9.577 1.234 1.00 90.88 192 ILE A CA 1
ATOM 1473 C C . ILE A 1 192 ? -6.294 10.739 2.239 1.00 90.88 192 ILE A C 1
ATOM 1475 O O . ILE A 1 192 ? -6.695 10.573 3.393 1.00 90.88 192 ILE A O 1
ATOM 1479 N N . LEU A 1 193 ? -5.893 11.936 1.804 1.00 90.50 193 LEU A N 1
ATOM 1480 C CA . LEU A 1 193 ? -5.925 13.153 2.624 1.00 90.50 193 LEU A CA 1
ATOM 1481 C C . LEU A 1 193 ? -7.351 13.511 3.065 1.00 90.50 193 LEU A C 1
ATOM 1483 O O . LEU A 1 193 ? -7.565 13.924 4.205 1.00 90.50 193 LEU A O 1
ATOM 1487 N N . SER A 1 194 ? -8.349 13.286 2.206 1.00 89.88 194 SER A N 1
ATOM 1488 C CA . SER A 1 194 ? -9.758 13.479 2.565 1.00 89.88 194 SER A CA 1
ATOM 1489 C C . SER A 1 194 ? -10.249 12.495 3.633 1.00 89.88 194 SER A C 1
ATOM 1491 O O . SER A 1 194 ? -11.209 12.790 4.339 1.00 89.88 194 SER A O 1
ATOM 1493 N N . LEU A 1 195 ? -9.619 11.321 3.771 1.00 86.06 195 LEU A N 1
ATOM 1494 C CA . LEU A 1 195 ? -9.908 10.391 4.866 1.00 86.06 195 LEU A CA 1
ATOM 1495 C C . LEU A 1 195 ? -9.308 10.899 6.182 1.00 86.06 195 LEU A C 1
ATOM 1497 O O . LEU A 1 195 ? -9.934 10.762 7.235 1.00 86.06 195 LEU A O 1
ATOM 1501 N N . ALA A 1 196 ? -8.124 11.521 6.117 1.00 83.12 196 ALA A N 1
ATOM 1502 C CA . ALA A 1 196 ? -7.456 12.109 7.273 1.00 83.12 196 ALA A CA 1
ATOM 1503 C C . ALA A 1 196 ? -8.276 13.247 7.901 1.00 83.12 196 ALA A C 1
ATOM 1505 O O . ALA A 1 196 ? -8.412 13.294 9.120 1.00 83.12 196 ALA A O 1
ATOM 1506 N N . SER A 1 197 ? -8.889 14.105 7.082 1.00 79.25 197 SER A N 1
ATOM 1507 C CA . SER A 1 197 ? -9.619 15.298 7.540 1.00 79.25 197 SER A CA 1
ATOM 1508 C C . SER A 1 197 ? -11.024 15.038 8.106 1.00 79.25 197 SER A C 1
ATOM 1510 O O . SER A 1 197 ? -11.656 15.952 8.642 1.00 79.25 197 SER A O 1
ATOM 1512 N N . ARG A 1 198 ? -11.549 13.810 8.013 1.00 76.06 198 ARG A N 1
ATOM 1513 C CA . ARG A 1 198 ? -12.904 13.481 8.489 1.00 76.06 198 ARG A CA 1
ATOM 1514 C C . ARG A 1 198 ? -12.957 13.356 10.010 1.00 76.06 198 ARG A C 1
ATOM 1516 O O . ARG A 1 198 ? -12.228 12.559 10.602 1.00 76.06 198 ARG A O 1
ATOM 1523 N N . LYS A 1 199 ? -13.912 14.062 10.630 1.00 67.62 199 LYS A N 1
ATOM 1524 C CA . LYS A 1 199 ? -14.214 13.955 12.068 1.00 67.62 199 LYS A CA 1
ATOM 1525 C C . LYS A 1 199 ? -14.843 12.598 12.398 1.00 67.62 199 LYS A C 1
ATOM 1527 O O . LYS A 1 199 ? -15.874 12.233 11.834 1.00 67.62 199 LYS A O 1
ATOM 1532 N N . ARG A 1 200 ? -14.299 11.883 13.386 1.00 68.75 200 ARG A N 1
ATOM 1533 C CA . ARG A 1 200 ? -14.705 10.498 13.714 1.00 68.75 200 ARG A CA 1
ATOM 1534 C C . ARG A 1 200 ? -15.610 10.397 14.943 1.00 68.75 200 ARG A C 1
ATOM 1536 O O . ARG A 1 200 ? -15.641 11.288 15.788 1.00 68.75 200 ARG A O 1
ATOM 1543 N N . SER A 1 201 ? -16.403 9.326 14.993 1.00 58.00 201 SER A N 1
ATOM 1544 C CA . SER A 1 201 ? -17.307 9.005 16.107 1.00 58.00 201 SER A CA 1
ATOM 1545 C C . SER A 1 201 ? -16.541 8.571 17.360 1.00 58.00 201 SER A C 1
ATOM 1547 O O . SER A 1 201 ? -15.530 7.887 17.250 1.00 58.00 201 SER A O 1
ATOM 1549 N N . HIS A 1 202 ? -17.072 8.874 18.548 1.00 54.31 202 HIS A N 1
ATOM 1550 C CA . HIS A 1 202 ? -16.477 8.519 19.847 1.00 54.31 202 HIS A CA 1
ATOM 1551 C C . HIS A 1 202 ? -16.630 7.041 20.250 1.00 54.31 202 HIS A C 1
ATOM 1553 O O . HIS A 1 202 ? -16.289 6.676 21.372 1.00 54.31 202 HIS A O 1
ATOM 1559 N N . ARG A 1 203 ? -17.148 6.157 19.385 1.00 59.25 203 ARG A N 1
ATOM 1560 C CA . ARG A 1 203 ? -17.215 4.723 19.709 1.00 59.25 203 ARG A CA 1
ATOM 1561 C C . ARG A 1 203 ? -15.818 4.105 19.573 1.00 59.25 203 ARG A C 1
ATOM 1563 O O . ARG A 1 203 ? -15.464 3.605 18.509 1.00 59.25 203 ARG A O 1
ATOM 1570 N N . GLU A 1 204 ? -15.044 4.180 20.655 1.00 61.19 204 GLU A N 1
ATOM 1571 C CA . GLU A 1 204 ? -13.588 3.970 20.683 1.00 61.19 204 GLU A CA 1
ATOM 1572 C C . GLU A 1 204 ? -13.116 2.662 20.025 1.00 61.19 204 GLU A C 1
ATOM 1574 O O . GLU A 1 204 ? -12.168 2.689 19.243 1.00 61.19 204 GLU A O 1
ATOM 1579 N N . ASP A 1 205 ? -13.787 1.533 20.274 1.00 61.03 205 ASP A N 1
ATOM 1580 C CA . ASP A 1 205 ? -13.365 0.224 19.741 1.00 61.03 205 ASP A CA 1
ATOM 1581 C C . ASP A 1 205 ? -13.601 0.104 18.220 1.00 61.03 205 ASP A C 1
ATOM 1583 O O . ASP A 1 205 ? -12.745 -0.342 17.450 1.00 61.03 205 ASP A O 1
ATOM 1587 N N . PHE A 1 206 ? -14.764 0.571 17.756 1.00 69.19 206 PHE A N 1
ATOM 1588 C CA . PHE A 1 206 ? -15.144 0.524 16.340 1.00 69.19 206 PHE A CA 1
ATOM 1589 C C . PHE A 1 206 ? -14.315 1.507 15.504 1.00 69.19 206 PHE A C 1
ATOM 1591 O O . PHE A 1 206 ? -13.923 1.211 14.380 1.00 69.19 206 PHE A O 1
ATOM 1598 N N . ALA A 1 207 ? -13.990 2.665 16.079 1.00 76.94 207 ALA A N 1
ATOM 1599 C CA . ALA A 1 207 ? -13.149 3.655 15.426 1.00 76.94 207 ALA A CA 1
ATOM 1600 C C . ALA A 1 207 ? -11.665 3.226 15.386 1.00 76.94 207 ALA A C 1
ATOM 1602 O O . ALA A 1 207 ? -11.003 3.466 14.378 1.00 76.94 207 ALA A O 1
ATOM 1603 N N . SER A 1 208 ? -11.157 2.519 16.408 1.00 83.94 208 SER A N 1
ATOM 1604 C CA . SER A 1 208 ? -9.759 2.049 16.454 1.00 83.94 208 SER A CA 1
ATOM 1605 C C . SER A 1 208 ? -9.484 0.979 15.396 1.00 83.94 208 SER A C 1
ATOM 1607 O O . SER A 1 208 ? -8.540 1.097 14.617 1.00 83.94 208 SER A O 1
ATOM 1609 N N . SER A 1 209 ? -10.360 -0.029 15.310 1.00 89.94 209 SER A N 1
ATOM 1610 C CA . SER A 1 209 ? -10.271 -1.086 14.291 1.00 89.94 209 SER A CA 1
ATOM 1611 C C . SER A 1 209 ? -10.362 -0.533 12.867 1.00 89.94 209 SER A C 1
ATOM 1613 O O . SER A 1 209 ? -9.613 -0.968 11.995 1.00 89.94 209 SER A O 1
ATOM 1615 N N . ALA A 1 210 ? -11.221 0.460 12.624 1.00 90.06 210 ALA A N 1
ATOM 1616 C CA . ALA A 1 210 ? -11.339 1.095 11.314 1.00 90.06 210 ALA A CA 1
ATOM 1617 C C . ALA A 1 210 ? -10.109 1.939 10.940 1.00 90.06 210 ALA A C 1
ATOM 1619 O O . ALA A 1 210 ? -9.643 1.889 9.801 1.00 90.06 210 ALA A O 1
ATOM 1620 N N . CYS A 1 211 ? -9.550 2.677 11.904 1.00 91.00 211 CYS A N 1
ATOM 1621 C CA . CYS A 1 211 ? -8.305 3.424 11.730 1.00 91.00 211 CYS A CA 1
ATOM 1622 C C . CYS A 1 211 ? -7.130 2.488 11.408 1.00 91.00 211 CYS A C 1
ATOM 1624 O O . CYS A 1 211 ? -6.401 2.725 10.444 1.00 91.00 211 CYS A O 1
ATOM 1626 N N . PHE A 1 212 ? -6.996 1.399 12.173 1.00 94.25 212 PHE A N 1
ATOM 1627 C CA . PHE A 1 212 ? -6.038 0.329 11.906 1.00 94.25 212 PHE A CA 1
ATOM 1628 C C . PHE A 1 212 ? -6.210 -0.242 10.494 1.00 94.25 212 PHE A C 1
ATOM 1630 O O . PHE A 1 212 ? -5.220 -0.380 9.776 1.00 94.25 212 PHE A O 1
ATOM 1637 N N . ALA A 1 213 ? -7.449 -0.553 10.094 1.00 95.06 213 ALA A N 1
ATOM 1638 C CA . ALA A 1 213 ? -7.748 -1.178 8.810 1.00 95.06 213 ALA A CA 1
ATOM 1639 C C . ALA A 1 213 ? -7.264 -0.312 7.639 1.00 95.06 213 ALA A C 1
ATOM 1641 O O . ALA A 1 213 ? -6.575 -0.806 6.747 1.00 95.06 213 ALA A O 1
ATOM 1642 N N . VAL A 1 214 ? -7.569 0.990 7.663 1.00 94.69 214 VAL A N 1
ATOM 1643 C CA . VAL A 1 214 ? -7.155 1.920 6.602 1.00 94.69 214 VAL A CA 1
ATOM 1644 C C . VAL A 1 214 ? -5.644 2.100 6.576 1.00 94.69 214 VAL A C 1
ATOM 1646 O O . VAL A 1 214 ? -5.046 1.873 5.526 1.00 94.69 214 VAL A O 1
ATOM 1649 N N . ILE A 1 215 ? -5.010 2.422 7.709 1.00 95.50 215 ILE A N 1
ATOM 1650 C CA . ILE A 1 215 ? -3.552 2.631 7.768 1.00 95.50 215 ILE A CA 1
ATOM 1651 C C . ILE A 1 215 ? -2.806 1.374 7.311 1.00 95.50 215 ILE A C 1
ATOM 1653 O O . ILE A 1 215 ? -1.920 1.453 6.464 1.00 95.50 215 ILE A O 1
ATOM 1657 N N . SER A 1 216 ? -3.200 0.203 7.813 1.00 96.56 216 SER A N 1
ATOM 1658 C CA . SER A 1 216 ? -2.557 -1.061 7.448 1.00 96.56 216 SER A CA 1
ATOM 1659 C C . SER A 1 216 ? -2.786 -1.412 5.980 1.00 96.56 216 SER A C 1
ATOM 1661 O O . SER A 1 216 ? -1.853 -1.848 5.316 1.00 96.56 216 SER A O 1
ATOM 1663 N N . SER A 1 217 ? -3.986 -1.172 5.436 1.00 96.56 217 SER A N 1
ATOM 1664 C CA . SER A 1 217 ? -4.244 -1.397 4.007 1.00 96.56 217 SER A CA 1
ATOM 1665 C C . SER A 1 217 ? -3.408 -0.488 3.107 1.00 96.56 217 SER A C 1
ATOM 1667 O O . SER A 1 217 ? -2.917 -0.946 2.081 1.00 96.56 217 SER A O 1
ATOM 1669 N N . LEU A 1 218 ? -3.172 0.764 3.516 1.00 95.94 218 LEU A N 1
ATOM 1670 C CA . LEU A 1 218 ? -2.297 1.683 2.790 1.00 95.94 218 LEU A CA 1
ATOM 1671 C C . LEU A 1 218 ? -0.842 1.203 2.808 1.00 95.94 218 LEU A C 1
ATOM 1673 O O . LEU A 1 218 ? -0.182 1.222 1.774 1.00 95.94 218 LEU A O 1
ATOM 1677 N N . ILE A 1 219 ? -0.357 0.710 3.951 1.00 95.44 219 ILE A N 1
ATOM 1678 C CA . ILE A 1 219 ? 0.979 0.102 4.060 1.00 95.44 219 ILE A CA 1
ATOM 1679 C C . ILE A 1 219 ? 1.093 -1.136 3.163 1.00 95.44 219 ILE A C 1
ATOM 1681 O O . ILE A 1 219 ? 2.102 -1.304 2.481 1.00 95.44 219 ILE A O 1
ATOM 1685 N N . ILE A 1 220 ? 0.066 -1.992 3.132 1.00 95.06 220 ILE A N 1
ATOM 1686 C CA . ILE A 1 220 ? 0.049 -3.189 2.281 1.00 95.06 220 ILE A CA 1
ATOM 1687 C C . ILE A 1 220 ? 0.256 -2.801 0.819 1.00 95.06 220 ILE A C 1
ATOM 1689 O O . ILE A 1 220 ? 1.171 -3.327 0.188 1.00 95.06 220 ILE A O 1
ATOM 1693 N N . ILE A 1 221 ? -0.535 -1.860 0.298 1.00 94.75 221 ILE A N 1
ATOM 1694 C CA . ILE A 1 221 ? -0.455 -1.460 -1.113 1.00 94.75 221 ILE A CA 1
ATOM 1695 C C . ILE A 1 221 ? 0.801 -0.624 -1.441 1.00 94.75 221 ILE A C 1
ATOM 1697 O O . ILE A 1 221 ? 1.176 -0.546 -2.609 1.00 94.75 221 ILE A O 1
ATOM 1701 N N . CYS A 1 222 ? 1.489 -0.045 -0.443 1.00 93.44 222 CYS A N 1
ATOM 1702 C CA . CYS A 1 222 ? 2.799 0.604 -0.635 1.00 93.44 222 CYS A CA 1
ATOM 1703 C C . CYS A 1 222 ? 3.915 -0.391 -0.980 1.00 93.44 222 CYS A C 1
ATOM 1705 O O . CYS A 1 222 ? 4.836 -0.040 -1.704 1.00 93.44 222 CYS A O 1
ATOM 1707 N N . PHE A 1 223 ? 3.860 -1.612 -0.440 1.00 91.44 223 PHE A N 1
ATOM 1708 C CA . PHE A 1 223 ? 4.949 -2.596 -0.549 1.00 91.44 223 PHE A CA 1
ATOM 1709 C C . PHE A 1 223 ? 4.541 -3.885 -1.272 1.00 91.44 223 PHE A C 1
ATOM 1711 O O . PHE A 1 223 ? 5.277 -4.874 -1.264 1.00 91.44 223 PHE A O 1
ATOM 1718 N N . ASN A 1 224 ? 3.346 -3.896 -1.862 1.00 91.06 224 ASN A N 1
ATOM 1719 C CA . ASN A 1 224 ? 2.812 -5.008 -2.631 1.00 91.06 224 ASN A CA 1
ATOM 1720 C C . ASN A 1 224 ? 2.077 -4.493 -3.871 1.00 91.06 224 ASN A C 1
ATOM 1722 O O . ASN A 1 224 ? 1.706 -3.322 -3.961 1.00 91.06 224 ASN A O 1
ATOM 1726 N N . VAL A 1 225 ? 1.845 -5.416 -4.804 1.00 88.00 225 VAL A N 1
ATOM 1727 C CA . VAL A 1 225 ? 0.929 -5.254 -5.939 1.00 88.00 225 VAL A CA 1
ATOM 1728 C C . VAL A 1 225 ? -0.509 -5.214 -5.422 1.00 88.00 225 VAL A C 1
ATOM 1730 O O . VAL A 1 225 ? -1.190 -6.227 -5.315 1.00 88.00 225 VAL A O 1
ATOM 1733 N N . GLY A 1 226 ? -0.920 -4.054 -4.937 1.00 88.56 226 GLY A N 1
ATOM 1734 C CA . GLY A 1 226 ? -2.137 -3.844 -4.173 1.00 88.56 226 GLY A CA 1
ATOM 1735 C C . GLY A 1 226 ? -3.358 -3.720 -5.064 1.00 88.56 226 GLY A C 1
ATOM 1736 O O . GLY A 1 226 ? -4.290 -4.505 -4.927 1.00 88.56 226 GLY A O 1
ATOM 1737 N N . PHE A 1 227 ? -3.354 -2.754 -5.982 1.00 88.31 227 PHE A N 1
ATOM 1738 C CA . PHE A 1 227 ? -4.471 -2.553 -6.913 1.00 88.31 227 PHE A CA 1
ATOM 1739 C C . PHE A 1 227 ? -4.482 -3.567 -8.053 1.00 88.31 227 PHE A C 1
ATOM 1741 O O . PHE A 1 227 ? -5.528 -3.827 -8.640 1.00 88.31 227 PHE A O 1
ATOM 1748 N N . GLU A 1 228 ? -3.332 -4.166 -8.337 1.00 88.00 228 GLU A N 1
ATOM 1749 C CA . GLU A 1 228 ? -3.161 -5.193 -9.355 1.00 88.00 228 GLU A CA 1
ATOM 1750 C C . GLU A 1 228 ? -3.563 -6.583 -8.829 1.00 88.00 228 GLU A C 1
ATOM 1752 O O . GLU A 1 228 ? -3.925 -7.457 -9.613 1.00 88.00 228 GLU A O 1
ATOM 1757 N N . SER A 1 229 ? -3.537 -6.798 -7.504 1.00 88.94 229 SER A N 1
ATOM 1758 C CA . SER A 1 229 ? -3.992 -8.040 -6.869 1.00 88.94 229 SER A CA 1
ATOM 1759 C C . SER A 1 229 ? -5.436 -7.917 -6.380 1.00 88.94 229 SER A C 1
ATOM 1761 O O . SER A 1 229 ? -5.710 -7.098 -5.497 1.00 88.94 229 SER A O 1
ATOM 1763 N N . PRO A 1 230 ? -6.363 -8.787 -6.828 1.00 89.69 230 PRO A N 1
ATOM 1764 C CA . PRO A 1 230 ? -7.743 -8.774 -6.348 1.00 89.69 230 PRO A CA 1
ATOM 1765 C C . PRO A 1 230 ? -7.853 -8.843 -4.819 1.00 89.69 230 PRO A C 1
ATOM 1767 O O . PRO A 1 230 ? -8.654 -8.128 -4.221 1.00 89.69 230 PRO A O 1
ATOM 1770 N N . ALA A 1 231 ? -7.022 -9.662 -4.168 1.00 89.38 231 ALA A N 1
ATOM 1771 C CA . ALA A 1 231 ? -7.072 -9.849 -2.720 1.00 89.38 231 ALA A CA 1
ATOM 1772 C C . ALA A 1 231 ? -6.762 -8.551 -1.954 1.00 89.38 231 ALA A C 1
ATOM 1774 O O . ALA A 1 231 ? -7.515 -8.159 -1.059 1.00 89.38 231 ALA A O 1
ATOM 1775 N N . TYR A 1 232 ? -5.685 -7.854 -2.325 1.00 92.38 232 TYR A N 1
ATOM 1776 C CA . TYR A 1 232 ? -5.289 -6.610 -1.665 1.00 92.38 232 TYR A CA 1
ATOM 1777 C C . TYR A 1 232 ? -6.173 -5.429 -2.065 1.00 92.38 232 TYR A C 1
ATOM 1779 O O . TYR A 1 232 ? -6.473 -4.590 -1.212 1.00 92.38 232 TYR A O 1
ATOM 1787 N N . PHE A 1 233 ? -6.671 -5.407 -3.303 1.00 93.69 233 PHE A N 1
ATOM 1788 C CA . PHE A 1 233 ? -7.664 -4.435 -3.742 1.00 93.69 233 PHE A CA 1
ATOM 1789 C C . PHE A 1 233 ? -8.929 -4.509 -2.880 1.00 93.69 233 PHE A C 1
ATOM 1791 O O . PHE A 1 233 ? -9.372 -3.492 -2.340 1.00 93.69 233 PHE A O 1
ATOM 1798 N N . PHE A 1 234 ? -9.487 -5.710 -2.682 1.00 93.69 234 PHE A N 1
ATOM 1799 C CA . PHE A 1 234 ? -10.672 -5.882 -1.840 1.00 93.69 234 PHE A CA 1
ATOM 1800 C C . PHE A 1 234 ? -10.401 -5.551 -0.374 1.00 93.69 234 PHE A C 1
ATOM 1802 O O . PHE A 1 234 ? -11.262 -4.959 0.274 1.00 93.69 234 PHE A O 1
ATOM 1809 N N . LEU A 1 235 ? -9.211 -5.867 0.143 1.00 94.06 235 LEU A N 1
ATOM 1810 C CA . LEU A 1 235 ? -8.810 -5.499 1.501 1.00 94.06 235 LEU A CA 1
ATOM 1811 C C . LEU A 1 235 ? -8.773 -3.973 1.672 1.00 94.06 235 LEU A C 1
ATOM 1813 O O . LEU A 1 235 ? -9.346 -3.449 2.626 1.00 94.06 235 LEU A O 1
ATOM 1817 N N . PHE A 1 236 ? -8.181 -3.245 0.722 1.00 95.00 236 PHE A N 1
ATOM 1818 C CA . PHE A 1 236 ? -8.180 -1.781 0.715 1.00 95.00 236 PHE A CA 1
ATOM 1819 C C . PHE A 1 236 ? -9.596 -1.197 0.612 1.00 95.00 236 PHE A C 1
ATOM 1821 O O . PHE A 1 236 ? -9.989 -0.361 1.432 1.00 95.00 236 PHE A O 1
ATOM 1828 N N . ALA A 1 237 ? -10.392 -1.669 -0.351 1.00 94.38 237 ALA A N 1
ATOM 1829 C CA . ALA A 1 237 ? -11.764 -1.210 -0.553 1.00 94.38 237 ALA A CA 1
ATOM 1830 C C . ALA A 1 237 ? -12.638 -1.461 0.688 1.00 94.38 237 ALA A C 1
ATOM 1832 O O . ALA A 1 237 ? -13.409 -0.584 1.099 1.00 94.38 237 ALA A O 1
ATOM 1833 N N . PHE A 1 238 ? -12.482 -2.626 1.324 1.00 94.50 238 PHE A N 1
ATOM 1834 C CA . PHE A 1 238 ? -13.132 -2.958 2.586 1.00 94.50 238 PHE A CA 1
ATOM 1835 C C . PHE A 1 238 ? -12.706 -1.998 3.697 1.00 94.50 238 PHE A C 1
ATOM 1837 O O . PHE A 1 238 ? -13.573 -1.414 4.339 1.00 94.50 238 PHE A O 1
ATOM 1844 N N . SER A 1 239 ? -11.406 -1.777 3.903 1.00 94.62 239 SER A N 1
ATOM 1845 C CA . SER A 1 239 ? -10.892 -0.889 4.952 1.00 94.62 239 SER A CA 1
ATOM 1846 C C . SER A 1 239 ? -11.443 0.530 4.842 1.00 94.62 239 SER A C 1
ATOM 1848 O O . SER A 1 239 ? -11.909 1.108 5.826 1.00 94.62 239 SER A O 1
ATOM 1850 N N . VAL A 1 240 ? -11.440 1.081 3.630 1.00 92.50 240 VAL A N 1
ATOM 1851 C CA . VAL A 1 240 ? -11.972 2.415 3.342 1.00 92.50 240 VAL A CA 1
ATOM 1852 C C . VAL A 1 240 ? -13.483 2.473 3.580 1.00 92.50 240 VAL A C 1
ATOM 1854 O O . VAL A 1 240 ? -13.980 3.394 4.234 1.00 92.50 240 VAL A O 1
ATOM 1857 N N . SER A 1 241 ? -14.226 1.476 3.093 1.00 90.75 241 SER A N 1
ATOM 1858 C CA . SER A 1 241 ? -15.678 1.377 3.301 1.00 90.75 241 SER A CA 1
ATOM 1859 C C . SER A 1 241 ? -16.024 1.235 4.782 1.00 90.75 241 SER A C 1
ATOM 1861 O O . SER A 1 241 ? -16.957 1.871 5.276 1.00 90.75 241 SER A O 1
ATOM 1863 N N . TYR A 1 242 ? -15.229 0.456 5.511 1.00 90.19 242 TYR A N 1
ATOM 1864 C CA . TYR A 1 242 ? -15.373 0.235 6.938 1.00 90.19 242 TYR A CA 1
ATOM 1865 C C . TYR A 1 242 ? -15.161 1.536 7.721 1.00 90.19 242 TYR A C 1
ATOM 1867 O O . TYR A 1 242 ? -16.026 1.910 8.517 1.00 90.19 242 TYR 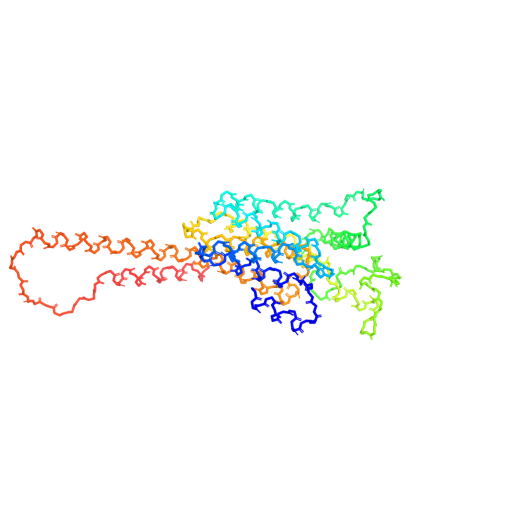A O 1
ATOM 1875 N N . LEU A 1 243 ? -14.109 2.305 7.414 1.00 87.75 243 LEU A N 1
ATOM 1876 C CA . LEU A 1 243 ? -13.903 3.638 7.990 1.00 87.75 243 LEU A CA 1
ATOM 1877 C C . LEU A 1 243 ? -15.070 4.584 7.687 1.00 87.75 243 LEU A C 1
ATOM 1879 O O . LEU A 1 243 ? -15.573 5.246 8.597 1.00 87.75 243 LEU A O 1
ATOM 1883 N N . ASN A 1 244 ? -15.551 4.612 6.445 1.00 85.25 244 ASN A N 1
ATOM 1884 C CA . ASN A 1 244 ? -16.672 5.469 6.056 1.00 85.25 244 ASN A CA 1
ATOM 1885 C C . ASN A 1 244 ? -17.978 5.103 6.778 1.00 85.25 244 ASN A C 1
ATOM 1887 O O . ASN A 1 244 ? -18.703 5.999 7.209 1.00 85.25 244 ASN A O 1
ATOM 1891 N N . SER A 1 245 ? -18.243 3.813 7.002 1.00 81.88 245 SER A N 1
ATOM 1892 C CA . SER A 1 245 ? -19.422 3.362 7.755 1.00 81.88 245 SER A CA 1
ATOM 1893 C C . SER A 1 245 ? -19.448 3.913 9.189 1.00 81.88 245 SER A C 1
ATOM 1895 O O . SER A 1 245 ? -20.510 4.250 9.716 1.00 81.88 245 SER A O 1
ATOM 1897 N N . THR A 1 246 ? -18.272 4.096 9.804 1.00 71.38 246 THR A N 1
ATOM 1898 C CA . THR A 1 246 ? -18.149 4.659 11.157 1.00 71.38 246 THR A CA 1
ATOM 1899 C C . THR A 1 246 ? -18.569 6.131 11.209 1.00 71.38 246 THR A C 1
ATOM 1901 O O . THR A 1 246 ? -19.151 6.575 12.204 1.00 71.38 246 THR A O 1
ATOM 1904 N N . ALA A 1 247 ? -18.310 6.878 10.131 1.00 66.81 247 ALA A N 1
ATOM 1905 C CA . ALA A 1 247 ? -18.703 8.274 10.002 1.00 66.81 247 ALA A CA 1
ATOM 1906 C C . ALA A 1 247 ? -20.220 8.393 9.791 1.00 66.81 247 ALA A C 1
ATOM 1908 O O . ALA A 1 247 ? -20.878 9.141 10.511 1.00 66.81 247 ALA A O 1
ATOM 1909 N N . THR A 1 248 ? -20.798 7.583 8.900 1.00 66.50 248 THR A N 1
ATOM 1910 C CA . THR A 1 248 ? -22.244 7.602 8.613 1.00 66.50 248 THR A CA 1
ATOM 1911 C C . THR A 1 248 ? -23.094 7.219 9.827 1.00 66.50 248 THR A C 1
ATOM 1913 O O . THR A 1 248 ? -24.103 7.865 10.111 1.00 66.50 248 THR A O 1
ATOM 1916 N N . LEU A 1 249 ? -22.682 6.210 10.603 1.00 64.31 249 LEU A N 1
ATOM 1917 C CA . LEU A 1 249 ? -23.401 5.818 11.823 1.00 64.31 249 LEU A CA 1
ATOM 1918 C C . LEU A 1 249 ? -23.415 6.931 12.884 1.00 64.31 249 LEU A C 1
ATOM 1920 O O . LEU A 1 249 ? -24.369 7.029 13.657 1.00 64.31 249 LEU A O 1
ATOM 1924 N N . ARG A 1 250 ? -22.387 7.789 12.918 1.00 63.03 250 ARG A N 1
ATOM 1925 C CA . ARG A 1 250 ? -22.348 8.965 13.800 1.00 63.03 250 ARG A CA 1
ATOM 1926 C C . ARG A 1 250 ? -23.412 9.982 13.413 1.00 63.03 250 ARG A C 1
ATOM 1928 O O . ARG A 1 250 ? -24.138 10.450 14.283 1.00 63.03 250 ARG A O 1
ATOM 1935 N N . GLU A 1 251 ? -23.482 10.323 12.130 1.00 64.00 251 GLU A N 1
ATOM 1936 C CA . GLU A 1 251 ? -24.440 11.300 11.605 1.00 64.00 251 GLU A CA 1
ATOM 1937 C C . GLU A 1 251 ? -25.877 10.837 11.861 1.00 64.00 251 GLU A C 1
ATOM 1939 O O . GLU A 1 251 ? -26.685 11.595 12.394 1.00 64.00 251 GLU A O 1
ATOM 1944 N N . ALA A 1 252 ? -26.165 9.555 11.609 1.00 61.91 252 ALA A N 1
ATOM 1945 C CA . ALA A 1 252 ? -27.467 8.961 11.901 1.00 61.91 252 ALA A CA 1
ATOM 1946 C C . ALA A 1 252 ? -27.825 9.020 13.399 1.00 61.91 252 ALA A C 1
ATOM 1948 O O . ALA A 1 252 ? -28.956 9.361 13.756 1.00 61.91 252 ALA A O 1
ATOM 1949 N N . ALA A 1 253 ? -26.864 8.734 14.286 1.00 63.47 253 ALA A N 1
ATOM 1950 C CA . ALA A 1 253 ? -27.076 8.814 15.729 1.00 63.47 253 ALA A CA 1
ATOM 1951 C C . ALA A 1 253 ? -27.344 10.256 16.194 1.00 63.47 253 ALA A C 1
ATOM 1953 O O . ALA A 1 253 ? -28.285 10.477 16.953 1.00 63.47 253 ALA A O 1
ATOM 1954 N N . ILE A 1 254 ? -26.588 11.243 15.702 1.00 65.12 254 ILE A N 1
ATOM 1955 C CA . ILE A 1 254 ? -26.816 12.664 16.017 1.00 65.12 254 ILE A CA 1
ATOM 1956 C C . ILE A 1 254 ? -28.217 13.090 15.566 1.00 65.12 254 ILE A C 1
ATOM 1958 O O . ILE A 1 254 ? -28.981 13.617 16.375 1.00 65.12 254 ILE A O 1
ATOM 1962 N N . CYS A 1 255 ? -28.601 12.772 14.326 1.00 63.53 255 CYS A N 1
ATOM 1963 C CA . CYS A 1 255 ? -29.934 13.084 13.814 1.00 63.53 255 CYS A CA 1
ATOM 1964 C C . CYS A 1 255 ? -31.054 12.430 14.637 1.00 63.53 255 CYS A C 1
ATOM 1966 O O . CYS A 1 255 ? -32.090 13.055 14.853 1.00 63.53 255 CYS A O 1
ATOM 1968 N N . SER A 1 256 ? -30.865 11.197 15.124 1.00 67.81 256 SER A N 1
ATOM 1969 C CA . SER A 1 256 ? -31.857 10.545 15.990 1.00 67.81 256 SER A CA 1
ATOM 1970 C C . SER A 1 256 ? -32.025 11.253 17.338 1.00 67.81 256 SER A C 1
ATOM 1972 O O . SER A 1 256 ? -33.153 11.436 17.787 1.00 67.81 256 SER A O 1
ATOM 1974 N N . VAL A 1 257 ? -30.932 11.720 17.952 1.00 70.88 257 VAL A N 1
ATOM 1975 C CA . VAL A 1 257 ? -30.964 12.445 19.234 1.00 70.88 257 VAL A CA 1
ATOM 1976 C C . VAL A 1 257 ? -31.607 13.821 19.070 1.00 70.88 257 VAL A C 1
ATOM 1978 O O . VAL A 1 257 ? -32.401 14.238 19.912 1.00 70.88 257 VAL A O 1
ATOM 1981 N N . GLU A 1 258 ? -31.303 14.526 17.982 1.00 69.88 258 GLU A N 1
ATOM 1982 C CA . GLU A 1 258 ? -31.933 15.810 17.657 1.00 69.88 258 GLU A CA 1
ATOM 1983 C C . GLU A 1 258 ? -33.432 15.654 17.373 1.00 69.88 258 GLU A C 1
ATOM 1985 O O . GLU A 1 258 ? -34.237 16.440 17.874 1.00 69.88 258 GLU A O 1
ATOM 1990 N N . ALA A 1 259 ? -33.828 14.609 16.639 1.00 67.88 259 ALA A N 1
ATOM 1991 C CA . ALA A 1 259 ? -35.233 14.309 16.370 1.00 67.88 259 ALA A CA 1
ATOM 1992 C C . ALA A 1 259 ? -36.018 13.964 17.648 1.00 67.88 259 ALA A C 1
ATOM 1994 O O . ALA A 1 259 ? -37.185 14.344 17.773 1.00 67.88 259 ALA A O 1
ATOM 1995 N N . ASP A 1 260 ? -35.389 13.268 18.597 1.00 66.50 260 ASP A N 1
ATOM 1996 C CA . ASP A 1 260 ? -36.007 12.906 19.876 1.00 66.50 260 ASP A CA 1
ATOM 1997 C C . ASP A 1 260 ? -36.110 14.115 20.827 1.00 66.50 260 ASP A C 1
ATOM 1999 O O . ASP A 1 260 ? -37.125 14.304 21.501 1.00 66.50 260 ASP A O 1
ATOM 2003 N N . ARG A 1 261 ? -35.114 15.018 20.813 1.00 66.12 261 ARG A N 1
ATOM 2004 C CA . ARG A 1 261 ? -35.184 16.315 21.516 1.00 66.12 261 ARG A CA 1
ATOM 2005 C C . ARG A 1 261 ? -36.275 17.225 20.956 1.00 66.12 261 ARG A C 1
ATOM 2007 O O . ARG A 1 261 ? -37.013 17.814 21.741 1.00 66.12 261 ARG A O 1
ATOM 2014 N N . GLY A 1 262 ? -36.403 17.311 19.631 1.00 65.69 262 GLY A N 1
ATOM 2015 C CA . GLY A 1 262 ? -37.480 18.064 18.980 1.00 65.69 262 GLY A CA 1
ATOM 2016 C C . GLY A 1 262 ? -38.861 17.545 19.387 1.00 65.69 262 GLY A C 1
ATOM 2017 O O . GLY A 1 262 ? -39.695 18.318 19.846 1.00 65.69 262 GLY A O 1
ATOM 2018 N N . ARG A 1 263 ? -39.061 16.217 19.356 1.00 60.66 263 ARG A N 1
ATOM 2019 C CA . ARG A 1 263 ? -40.308 15.584 19.821 1.00 60.66 263 ARG A CA 1
A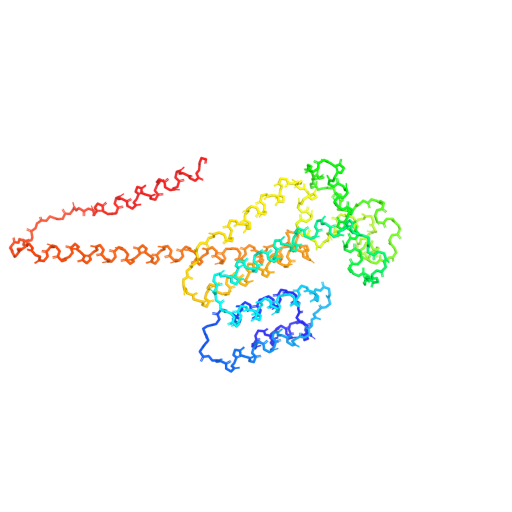TOM 2020 C C . ARG A 1 263 ? -40.624 15.861 21.288 1.00 60.66 263 ARG A C 1
ATOM 2022 O O . ARG A 1 263 ? -41.784 16.097 21.612 1.00 60.66 263 ARG A O 1
ATOM 2029 N N . ARG A 1 264 ? -39.626 15.837 22.178 1.00 57.09 264 ARG A N 1
ATOM 2030 C CA . ARG A 1 264 ? -39.838 16.171 23.596 1.00 57.09 264 ARG A CA 1
ATOM 2031 C C . ARG A 1 264 ? -40.213 17.636 23.793 1.00 57.09 264 ARG A C 1
ATOM 2033 O O . ARG A 1 264 ? -41.104 17.896 24.589 1.00 57.09 264 ARG A O 1
ATOM 2040 N N . SER A 1 265 ? -39.584 18.555 23.058 1.00 58.03 265 SER A N 1
ATOM 2041 C CA . SER A 1 265 ? -39.899 19.989 23.121 1.00 58.03 265 SER A CA 1
ATOM 2042 C C . SER A 1 265 ? -41.320 20.291 22.634 1.00 58.03 265 SER A C 1
ATOM 2044 O O . SER A 1 265 ? -42.029 21.084 23.255 1.00 58.03 265 SER A O 1
ATOM 2046 N N . ASP A 1 266 ? -41.755 19.643 21.551 1.00 56.91 266 ASP A N 1
ATOM 2047 C CA . ASP A 1 266 ? -43.113 19.791 21.021 1.00 56.91 266 ASP A CA 1
ATOM 2048 C C . ASP A 1 266 ? -44.154 19.192 21.981 1.00 56.91 266 ASP A C 1
ATOM 2050 O O . ASP A 1 266 ? -45.188 19.811 22.228 1.00 56.91 266 ASP A O 1
ATOM 2054 N N . ALA A 1 267 ? -43.851 18.045 22.604 1.00 55.75 267 ALA A N 1
ATOM 2055 C CA . ALA A 1 267 ? -44.711 17.425 23.613 1.00 55.75 267 ALA A CA 1
ATOM 2056 C C . ALA A 1 267 ? -44.863 18.296 24.876 1.00 55.75 267 ALA A C 1
ATOM 2058 O O . ALA A 1 267 ? -45.972 18.446 25.392 1.00 55.75 267 ALA A O 1
ATOM 2059 N N . THR A 1 268 ? -43.782 18.925 25.354 1.00 52.69 268 THR A N 1
ATOM 2060 C CA . THR A 1 268 ? -43.835 19.850 26.501 1.00 52.69 268 THR A CA 1
ATOM 2061 C C . THR A 1 268 ? -44.576 21.146 26.182 1.00 52.69 268 THR A C 1
ATOM 2063 O O . THR A 1 268 ? -45.302 21.647 27.036 1.00 52.69 268 THR A O 1
ATOM 2066 N N . ASN A 1 269 ? -44.473 21.655 24.950 1.00 50.75 269 ASN A N 1
ATOM 2067 C CA . ASN A 1 269 ? -45.227 22.836 24.523 1.00 50.75 269 ASN A CA 1
ATOM 2068 C C . ASN A 1 269 ? -46.722 22.530 24.328 1.00 50.75 269 ASN A C 1
ATOM 2070 O O . ASN A 1 269 ? -47.555 23.378 24.634 1.00 50.75 269 ASN A O 1
ATOM 2074 N N . SER A 1 270 ? -47.080 21.313 23.900 1.00 47.50 270 SER A N 1
ATOM 2075 C CA . SER A 1 270 ? -48.481 20.870 23.841 1.00 47.50 270 SER A CA 1
ATOM 2076 C C . SER A 1 270 ? -49.095 20.567 25.214 1.00 47.50 270 SER A C 1
ATOM 2078 O O . SER A 1 270 ? -50.302 20.679 25.371 1.00 47.50 270 SER A O 1
ATOM 2080 N N . ALA A 1 271 ? -48.286 20.227 26.224 1.00 47.62 271 ALA A N 1
ATOM 2081 C CA . ALA A 1 271 ? -48.762 20.005 27.593 1.00 47.62 271 ALA A CA 1
ATOM 2082 C C . ALA A 1 271 ? -48.972 21.314 28.386 1.00 47.62 271 ALA A C 1
ATOM 2084 O O . ALA A 1 271 ? -49.681 21.312 29.390 1.00 47.62 271 ALA A O 1
ATOM 2085 N N . GLY A 1 272 ? -48.378 22.430 27.941 1.00 42.16 272 GLY A N 1
ATOM 2086 C CA . GLY A 1 272 ? -48.568 23.767 28.523 1.00 42.16 272 GLY A CA 1
ATOM 2087 C C . GLY A 1 272 ? -49.768 24.543 27.967 1.00 42.16 272 GLY A C 1
ATOM 2088 O O . GLY A 1 272 ? -50.117 25.593 28.501 1.00 42.16 272 GLY A O 1
ATOM 2089 N N . LEU A 1 273 ? -50.417 24.032 26.919 1.00 39.34 273 LEU A N 1
ATOM 2090 C CA . LEU A 1 273 ? -51.588 24.635 26.285 1.00 39.34 273 LEU A CA 1
ATOM 2091 C C . LEU A 1 273 ? -52.790 23.694 26.418 1.00 39.34 273 LEU A C 1
ATOM 2093 O O . LEU A 1 273 ? -53.111 22.961 25.496 1.00 39.34 273 LEU A O 1
ATOM 2097 N N . GLY A 1 274 ? -53.437 23.759 27.584 1.00 33.81 274 GLY A N 1
ATOM 2098 C CA . GLY A 1 274 ? -54.878 23.545 27.740 1.00 33.81 274 GLY A CA 1
ATOM 2099 C C . GLY A 1 274 ? -55.416 22.122 27.575 1.00 33.81 274 GLY A C 1
ATOM 2100 O O . GLY A 1 274 ? -55.412 21.533 26.499 1.00 33.81 274 GLY A O 1
ATOM 2101 N N . GLY A 1 275 ? -56.041 21.623 28.644 1.00 39.00 275 GLY A N 1
ATOM 2102 C CA . GLY A 1 275 ? -57.156 20.696 28.483 1.00 39.00 275 GLY A CA 1
ATOM 2103 C C . GLY A 1 275 ? -58.247 21.297 27.582 1.00 39.00 275 GLY A C 1
ATOM 2104 O O . GLY A 1 275 ? -58.377 22.514 27.488 1.00 39.00 275 GLY A O 1
ATOM 2105 N N . ALA A 1 276 ? -59.041 20.403 26.991 1.00 35.84 276 ALA A N 1
ATOM 2106 C CA . ALA A 1 276 ? -60.124 20.645 26.032 1.00 35.84 276 ALA A CA 1
ATOM 2107 C C . ALA A 1 276 ? -59.682 20.860 24.574 1.00 35.84 276 ALA A C 1
ATOM 2109 O O . ALA A 1 276 ? -59.619 21.976 24.087 1.00 35.84 276 ALA A O 1
ATOM 2110 N N . GLU A 1 277 ? -59.443 19.753 23.866 1.00 31.69 277 GLU A N 1
ATOM 2111 C CA . GLU A 1 277 ? -60.150 19.415 22.617 1.00 31.69 277 GLU A CA 1
ATOM 2112 C C . GLU A 1 277 ? -59.658 18.046 22.130 1.00 31.69 277 GLU A C 1
ATOM 2114 O O . GLU A 1 277 ? -58.696 17.894 21.377 1.00 31.69 277 GLU A O 1
ATOM 2119 N N . ALA A 1 278 ? -60.323 17.003 22.626 1.00 36.53 278 ALA A N 1
ATOM 2120 C CA . ALA A 1 278 ? -60.272 15.695 22.003 1.00 36.53 278 ALA A CA 1
ATOM 2121 C C . ALA A 1 278 ? -61.155 15.706 20.746 1.00 36.53 278 ALA A C 1
ATOM 2123 O O . ALA A 1 278 ? -62.248 16.264 20.764 1.00 36.53 278 ALA A O 1
ATOM 2124 N N . LEU A 1 279 ? -60.694 14.981 19.722 1.00 37.47 279 LEU A N 1
ATOM 2125 C CA . LEU A 1 279 ? -61.448 14.500 18.557 1.00 37.47 279 LEU A CA 1
ATOM 2126 C C . LEU A 1 279 ? -61.845 15.541 17.501 1.00 37.47 279 LEU A C 1
ATOM 2128 O O . LEU A 1 279 ? -62.943 16.076 17.530 1.00 37.47 279 LEU A O 1
ATOM 2132 N N . SER A 1 280 ? -61.009 15.676 16.463 1.00 31.67 280 SER A N 1
ATOM 2133 C CA . SER A 1 280 ? -61.447 15.696 15.052 1.00 31.67 280 SER A CA 1
ATOM 2134 C C . SER A 1 280 ? -60.300 16.136 14.131 1.00 31.67 280 SER A C 1
ATOM 2136 O O . SER A 1 280 ? -60.038 17.330 14.008 1.00 31.67 280 SER A O 1
ATOM 2138 N N . ARG A 1 281 ? -59.665 15.179 13.435 1.00 29.64 281 ARG A N 1
ATOM 2139 C CA . ARG A 1 281 ? -59.372 15.205 11.979 1.00 29.64 281 ARG A CA 1
ATOM 2140 C C . ARG A 1 281 ? -58.293 14.182 11.623 1.00 29.64 281 ARG A C 1
ATOM 2142 O O . ARG A 1 281 ? -57.098 14.392 11.812 1.00 29.64 281 ARG A O 1
ATOM 2149 N N . HIS A 1 282 ? -58.751 13.068 11.056 1.00 38.16 282 HIS A N 1
ATOM 2150 C CA . HIS A 1 282 ? -57.944 12.227 10.182 1.00 38.16 282 HIS A CA 1
ATOM 2151 C C . HIS A 1 282 ? -57.383 13.059 9.019 1.00 38.16 282 HIS A C 1
ATOM 2153 O O . HIS A 1 282 ? -58.108 13.848 8.418 1.00 38.16 282 HIS A O 1
ATOM 2159 N N . GLY A 1 283 ? -56.113 12.822 8.679 1.00 38.19 283 GLY A N 1
ATOM 2160 C CA . GLY A 1 283 ? -55.526 13.246 7.407 1.00 38.19 283 GLY A CA 1
ATOM 2161 C C . GLY A 1 283 ? -54.590 14.450 7.475 1.00 38.19 283 GLY A C 1
ATOM 2162 O O . GLY A 1 283 ? -54.831 15.440 6.799 1.00 38.19 283 GLY A O 1
ATOM 2163 N N . VAL A 1 284 ? -53.484 14.366 8.219 1.00 35.03 284 VAL A N 1
ATOM 2164 C CA . VAL A 1 284 ? -52.332 15.255 7.990 1.00 35.03 284 VAL A CA 1
ATOM 2165 C C . VAL A 1 284 ? -51.055 14.428 8.084 1.00 35.03 284 VAL A C 1
ATOM 2167 O O . VAL A 1 284 ? -50.625 14.033 9.166 1.00 35.03 284 VAL A O 1
ATOM 2170 N N . ILE 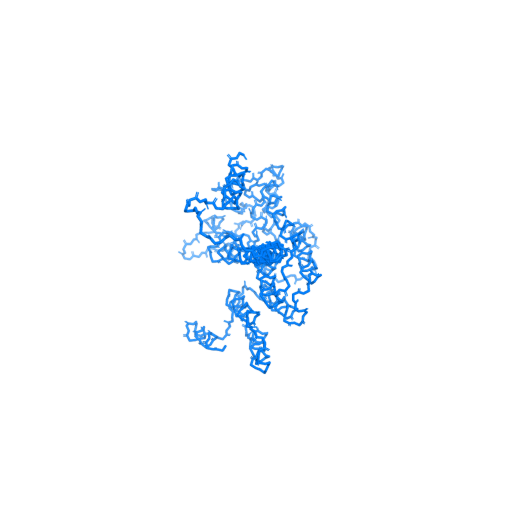A 1 285 ? -50.449 14.146 6.929 1.00 39.06 285 ILE A N 1
ATOM 2171 C CA . ILE A 1 285 ? -49.061 13.680 6.865 1.00 39.06 285 ILE A CA 1
ATOM 2172 C C . ILE A 1 285 ? -48.213 14.762 7.553 1.00 39.06 285 ILE A C 1
ATOM 2174 O O . ILE A 1 285 ? -48.318 15.932 7.177 1.00 39.06 285 ILE A O 1
ATOM 2178 N N . PRO A 1 286 ? -47.396 14.431 8.568 1.00 38.09 286 PRO A N 1
ATOM 2179 C CA . PRO A 1 286 ? -46.671 15.451 9.306 1.00 38.09 286 PRO A CA 1
ATOM 2180 C C . PRO A 1 286 ? -45.710 16.181 8.362 1.00 38.09 286 PRO A C 1
ATOM 2182 O O . PRO A 1 286 ? -44.907 15.538 7.686 1.00 38.09 286 PRO A O 1
ATOM 2185 N N . LYS A 1 287 ? -45.725 17.524 8.365 1.00 38.56 287 LYS A N 1
ATOM 2186 C CA . LYS A 1 287 ? -44.807 18.398 7.594 1.00 38.56 287 LYS A CA 1
ATOM 2187 C C . LYS A 1 287 ? -43.313 18.057 7.778 1.00 38.56 287 LYS A C 1
ATOM 2189 O O . LYS A 1 287 ? -42.477 18.461 6.971 1.00 38.56 287 LYS A O 1
ATOM 2194 N N . ALA A 1 288 ? -42.962 17.299 8.819 1.00 40.22 288 ALA A N 1
ATOM 2195 C CA . ALA A 1 288 ? -41.631 16.732 9.023 1.00 40.22 288 ALA A CA 1
ATOM 2196 C C . ALA A 1 288 ? -41.271 15.647 7.986 1.00 40.22 288 ALA A C 1
ATOM 2198 O O . ALA A 1 288 ? -40.149 15.633 7.486 1.00 40.22 288 ALA A O 1
ATOM 2199 N N . ALA A 1 289 ? -42.218 14.788 7.596 1.00 38.06 289 ALA A N 1
ATOM 2200 C CA . ALA A 1 289 ? -42.011 13.764 6.570 1.00 38.06 289 ALA A CA 1
ATOM 2201 C C . ALA A 1 289 ? -41.827 14.385 5.174 1.00 38.06 289 ALA A C 1
ATOM 2203 O O . ALA A 1 289 ? -41.032 13.900 4.370 1.00 38.06 289 ALA A O 1
ATOM 2204 N N . GLU A 1 290 ? -42.494 15.510 4.912 1.00 33.44 290 GLU A N 1
ATOM 2205 C CA . GLU A 1 290 ? -42.367 16.247 3.654 1.00 33.44 290 GLU A CA 1
ATOM 2206 C C . GLU A 1 290 ? -41.017 16.976 3.543 1.00 33.44 290 GLU A C 1
ATOM 2208 O O . GLU A 1 290 ? -40.382 16.924 2.487 1.00 33.44 290 GLU A O 1
ATOM 2213 N N . ARG A 1 291 ? -40.506 17.534 4.656 1.00 39.91 291 ARG A N 1
ATOM 2214 C CA . ARG A 1 291 ? -39.152 18.122 4.750 1.00 39.91 291 ARG A CA 1
ATOM 2215 C C . ARG A 1 291 ? -38.030 17.093 4.598 1.00 39.91 291 ARG A C 1
ATOM 2217 O O . ARG A 1 291 ? -37.011 17.385 3.975 1.00 39.91 291 ARG A O 1
ATOM 2224 N N . VAL A 1 292 ? -38.211 15.884 5.133 1.00 46.16 292 VAL A N 1
ATOM 2225 C CA . VAL A 1 292 ? -37.249 14.782 4.959 1.00 46.16 292 VAL A CA 1
ATOM 2226 C C . VAL A 1 292 ? -37.207 14.336 3.496 1.00 46.16 292 VAL A C 1
ATOM 2228 O O . VAL A 1 292 ? -36.122 14.154 2.949 1.00 46.16 292 VAL A O 1
ATOM 2231 N N . ARG A 1 293 ? -38.360 14.260 2.815 1.00 35.25 293 ARG A N 1
ATOM 2232 C CA . ARG A 1 293 ? -38.433 13.883 1.393 1.00 35.25 293 ARG A CA 1
ATOM 2233 C C . ARG A 1 293 ? -37.810 14.931 0.462 1.00 35.25 293 ARG A C 1
ATOM 2235 O O . ARG A 1 293 ? -37.168 14.557 -0.518 1.00 35.25 293 ARG A O 1
ATOM 2242 N N . THR A 1 294 ? -37.947 16.223 0.774 1.00 40.75 294 THR A N 1
ATOM 2243 C CA . THR A 1 294 ? -37.315 17.311 0.001 1.00 40.75 294 THR A CA 1
ATOM 2244 C C . THR A 1 294 ? -35.806 17.385 0.231 1.00 40.75 294 THR A C 1
ATOM 2246 O O . THR A 1 294 ? -35.067 17.481 -0.745 1.00 40.75 294 THR A O 1
ATOM 2249 N N . ARG A 1 295 ? -35.309 17.228 1.470 1.00 39.34 295 ARG A N 1
ATOM 2250 C CA . ARG A 1 295 ? -33.852 17.183 1.731 1.00 39.34 295 ARG A CA 1
ATOM 2251 C C . ARG A 1 295 ? -33.172 15.969 1.097 1.00 39.34 295 ARG A C 1
ATOM 2253 O O . ARG A 1 295 ? -32.086 16.120 0.545 1.00 39.34 295 ARG A O 1
ATOM 2260 N N . PHE A 1 296 ? -33.815 14.798 1.108 1.00 38.12 296 PHE A N 1
ATOM 2261 C CA . PHE A 1 296 ? -33.274 13.605 0.445 1.00 38.12 296 PHE A CA 1
ATOM 2262 C C . PHE A 1 296 ? -33.228 13.762 -1.084 1.00 38.12 296 PHE A C 1
ATOM 2264 O O . PHE A 1 296 ? -32.258 13.342 -1.710 1.00 38.12 296 PHE A O 1
ATOM 2271 N N . ARG A 1 297 ? -34.226 14.426 -1.694 1.00 35.38 297 ARG A N 1
ATOM 2272 C CA . ARG A 1 297 ? -34.219 14.728 -3.138 1.00 35.38 297 ARG A CA 1
ATOM 2273 C C . ARG A 1 297 ? -33.188 15.792 -3.524 1.00 35.38 297 ARG A C 1
ATOM 2275 O O . ARG A 1 297 ? -32.510 15.610 -4.530 1.00 35.38 297 ARG A O 1
ATOM 2282 N N . CYS A 1 298 ? -32.997 16.840 -2.720 1.00 38.75 298 CYS A N 1
ATOM 2283 C CA . CYS A 1 298 ? -31.955 17.844 -2.971 1.00 38.75 298 CYS A CA 1
ATOM 2284 C C . CYS A 1 298 ? -30.538 17.258 -2.856 1.00 38.75 298 CYS A C 1
ATOM 2286 O O . CYS A 1 298 ? -29.654 17.652 -3.611 1.00 38.75 298 CYS A O 1
ATOM 2288 N N . HIS A 1 299 ? -30.316 16.291 -1.958 1.00 37.47 299 HIS A N 1
ATOM 2289 C CA . HIS A 1 299 ? -28.998 15.668 -1.801 1.00 37.47 299 HIS A CA 1
ATOM 2290 C C . HIS A 1 299 ? -28.681 14.616 -2.877 1.00 37.47 299 HIS A C 1
ATOM 2292 O O . HIS A 1 299 ? -27.510 14.380 -3.163 1.00 37.47 299 HIS A O 1
ATOM 2298 N N . LEU A 1 300 ? -29.705 14.026 -3.511 1.00 36.81 300 LEU A N 1
ATOM 2299 C CA . LEU A 1 300 ? -29.528 13.155 -4.678 1.00 36.81 300 LEU A CA 1
ATOM 2300 C C . LEU A 1 300 ? -29.315 13.958 -5.973 1.00 36.81 300 LEU A C 1
ATOM 2302 O O . LEU A 1 300 ? -28.487 13.572 -6.789 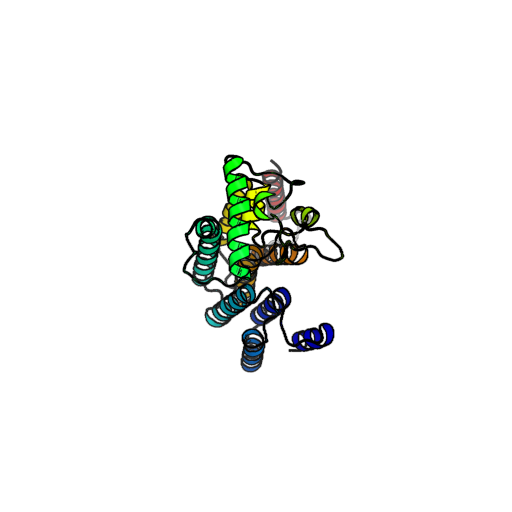1.00 36.81 300 LEU A O 1
ATOM 2306 N N . ALA A 1 301 ? -30.004 15.093 -6.143 1.00 34.72 301 ALA A N 1
ATOM 2307 C CA . ALA A 1 301 ? -29.839 15.957 -7.317 1.00 34.72 301 ALA A CA 1
ATOM 2308 C C . ALA A 1 301 ? -28.464 16.655 -7.356 1.00 34.72 301 ALA A C 1
ATOM 2310 O O . ALA A 1 301 ? -27.887 16.806 -8.424 1.00 34.72 301 ALA A O 1
ATOM 2311 N N . ALA A 1 302 ? -27.891 16.996 -6.197 1.00 36.78 302 ALA A N 1
ATOM 2312 C CA . ALA A 1 302 ? -26.554 17.595 -6.099 1.00 36.78 302 ALA A CA 1
ATOM 2313 C C . ALA A 1 302 ? -25.386 16.593 -6.259 1.00 36.78 302 ALA A C 1
ATOM 2315 O O . ALA A 1 302 ? -24.231 16.986 -6.138 1.00 36.78 302 ALA A O 1
ATOM 2316 N N . LYS A 1 303 ? -25.668 15.301 -6.487 1.00 37.94 303 LYS A N 1
ATOM 2317 C CA . LYS A 1 303 ? -24.660 14.246 -6.714 1.00 37.94 303 LYS A CA 1
ATOM 2318 C C . LYS A 1 303 ? -24.696 13.648 -8.127 1.00 37.94 303 LYS A C 1
ATOM 2320 O O . LYS A 1 303 ? -23.936 12.722 -8.393 1.00 37.94 303 LYS A O 1
ATOM 2325 N N . VAL A 1 304 ? -25.566 14.153 -9.007 1.00 35.50 304 VAL A N 1
ATOM 2326 C CA . VAL A 1 304 ? -25.689 13.727 -10.419 1.00 35.50 304 VAL A CA 1
ATOM 2327 C C . VAL A 1 304 ? -25.538 14.925 -11.379 1.00 35.50 304 VAL A C 1
ATOM 2329 O O . VAL A 1 304 ? -26.014 14.891 -12.507 1.00 35.50 304 VAL A O 1
ATOM 2332 N N . MET A 1 305 ? -24.855 15.990 -10.950 1.00 33.22 305 MET A N 1
ATOM 2333 C CA . MET A 1 305 ? -24.297 17.012 -11.846 1.00 33.22 305 MET A CA 1
ATOM 2334 C C . MET A 1 305 ? -22.792 17.085 -11.655 1.00 33.22 305 MET A C 1
ATOM 2336 O O . MET A 1 305 ? -22.363 17.007 -10.480 1.00 33.22 305 MET A O 1
#

Secondary structure (DSSP, 8-state):
-HHHHHHHHHHSSSPBPHHHHHHHHHHHHHS-SS-HHHHHHHHHHHHHSPBPTT-HHHHHHHHHHHHHHHHH-S-HHHHHHHHHHHHHHHHHHHHGGGS--TTS---HHHHHHHHHHHHHHHHHHHTTTS---SSS-SS-HHHHTT--SSTTS--SS--HHHHHHH---S-HHHHHHHHHHHHHHHHHHHHHHHHHTSPPPS-HHHHHHHHHHHHHHHHHHHHS-TTTSHHHHHHHHHHHHHHHHHHHHHHHHHHHHHHHHHHHHHHHHHHSS-S-----------HHHHHHHHHHHHHHHTT--

Sequence (305 aa):
MCIYIAHVLWTGGFALDVSSCFCLSLLLLLKKRKQEVIDLLFLGVVLFSPMAVGGEMTQAAIRLVCLVFYFAKSKENVFHYGMFAVLAIVIACFIVPFAPFGDLGLDANTSWRISYWRDELDQLLATYGMGVGYGTSYASYGFIGSATSGPFAATAQYSTLEKMYVVGCHNSFISMAFRLGVAGVSLLLTYILSLASRKRSHREDFASSACFAVISSLIIICFNVGFESPAYFFLFAFSVSYLNSTATLREAAICSVEADRGRRSDATNSAGLGGAEALSRHGVIPKAAERVRTRFRCHLAAKVM

Radius of gyration: 26.04 Å; chains: 1; bounding box: 89×51×52 Å

Foldseek 3Di:
DVVQVVVCVVVVDQADELLRLLVLLLVLLLDDCPDVVVSVVSLVSSQPGHHDPPCVVLSNVLNVLSVCCVPVFLDLVSLLVLLVVLVVLLVCLQVVLPDDCVPVPDDPVVVLLSVLLVQLNVLCVVVVQQAPAPPDFSGDCVSLPVPCDDQLHDDPVDHSVRSSRVPHSQAQLSVQSRHGGPVRSVVVSVVSVVLSPDDFDPPRSLSSSLSSQQSSLSSNNGRGVQCVDPSSVVSNVCSVVSNVVRRVVRVVVVVVVVVVVVVVVVVVVVVVDDDDDDDDDDDDDPVVVVVVVVVVVVVVVVVPD